Protein AF-0000000084495884 (afdb_homodimer)

InterPro domains:
  IPR004360 Glyoxalase/fosfomycin resistance/dioxygenase domain [PF00903] (8-118)
  IPR029068 Glyoxalase/Bleomycin resistance protein/Dihydroxybiphenyl dioxygenase [G3DSA:3.10.180.10] (9-120)
  IPR029068 Glyoxalase/Bleomycin resistance protein/Dihydroxybiphenyl dioxygenase [SSF54593] (4-121)
  IPR037523 Vicinal oxygen chelate (VOC), core domain [PS51819] (7-121)

Radius of gyration: 17.52 Å; Cα contacts (8 Å, |Δi|>4): 559; chains: 2; bounding box: 44×50×39 Å

pLDDT: mean 96.95, std 4.05, range [70.75, 98.94]

Organism: NCBI:txid1637975

Solvent-accessible surface area (backbone atoms only — not comparable to full-atom values): 13296 Å² total; per-residue (Å²): 125,78,55,48,60,63,18,67,43,33,39,36,42,66,32,46,82,84,41,43,67,62,46,44,46,47,49,29,61,72,68,56,28,50,73,45,83,62,57,78,92,49,53,86,64,55,49,50,35,27,44,30,50,91,22,34,44,33,37,32,54,30,88,87,59,72,58,38,76,74,38,27,46,31,32,31,30,47,50,51,67,40,45,50,52,53,38,47,76,69,70,45,68,78,43,83,58,81,77,48,93,63,34,49,59,40,29,34,58,48,98,72,47,31,33,38,34,43,31,27,75,61,131,125,77,55,49,59,64,19,67,45,32,39,35,42,67,32,45,82,86,42,44,68,62,47,44,45,47,48,29,60,73,68,57,29,51,73,45,84,63,58,78,92,51,52,86,63,52,51,50,34,28,44,31,50,90,21,34,46,32,38,34,55,29,88,87,60,71,55,39,75,73,38,29,46,30,32,32,31,48,49,51,66,40,45,49,53,55,39,47,76,69,70,45,68,78,42,82,59,82,77,49,92,64,34,50,60,40,29,36,59,48,100,71,48,31,33,39,34,42,30,26,75,60,132

Structure (mmCIF, N/CA/C/O backbone):
data_AF-0000000084495884-model_v1
#
loop_
_entity.id
_entity.type
_entity.pdbx_description
1 polymer Glyoxalase
#
loop_
_atom_site.group_PDB
_atom_site.id
_atom_site.type_symbol
_atom_site.label_atom_id
_atom_site.label_alt_id
_atom_site.label_comp_id
_atom_site.label_asym_id
_atom_site.label_entity_id
_atom_site.label_seq_id
_atom_site.pdbx_PDB_ins_code
_atom_site.Cartn_x
_atom_site.Cartn_y
_atom_site.Cartn_z
_atom_site.occupancy
_atom_site.B_iso_or_equiv
_atom_site.auth_seq_id
_atom_site.auth_comp_id
_atom_site.auth_asym_id
_atom_site.auth_atom_id
_atom_site.pdbx_PDB_model_num
ATOM 1 N N . MET A 1 1 ? -10.711 17.344 19.703 1 71.38 1 MET A N 1
ATOM 2 C CA . MET A 1 1 ? -10.867 15.898 19.688 1 71.38 1 MET A CA 1
ATOM 3 C C . MET A 1 1 ? -9.719 15.242 18.922 1 71.38 1 MET A C 1
ATOM 5 O O . MET A 1 1 ? -9.109 15.867 18.047 1 71.38 1 MET A O 1
ATOM 9 N N . ARG A 1 2 ? -9.094 14.031 19.469 1 92.38 2 ARG A N 1
ATOM 10 C CA . ARG A 1 2 ? -7.859 13.453 18.969 1 92.38 2 ARG A CA 1
ATOM 11 C C . ARG A 1 2 ? -8.141 12.234 18.094 1 92.38 2 ARG A C 1
ATOM 13 O O . ARG A 1 2 ? -9.188 11.594 18.234 1 92.38 2 ARG A O 1
ATOM 20 N N . PHE A 1 3 ? -7.469 12.117 17.031 1 98.19 3 PHE A N 1
ATOM 21 C CA . PHE A 1 3 ? -7.52 10.922 16.203 1 98.19 3 PHE A CA 1
ATOM 22 C C . PHE A 1 3 ? -6.23 10.117 16.328 1 98.19 3 PHE A C 1
ATOM 24 O O . PHE A 1 3 ? -5.215 10.633 16.797 1 98.19 3 PHE A O 1
ATOM 31 N N . SER A 1 4 ? -6.285 8.805 15.984 1 98.06 4 SER A N 1
ATOM 32 C CA . SER A 1 4 ? -5.098 7.961 15.953 1 98.06 4 SER A CA 1
ATOM 33 C C . SER A 1 4 ? -5.156 6.973 14.789 1 98.06 4 SER A C 1
ATOM 35 O O . SER A 1 4 ? -6.23 6.707 14.25 1 98.06 4 SER A O 1
ATOM 37 N N . PHE A 1 5 ? -4.047 6.504 14.43 1 98.56 5 PHE A N 1
ATOM 38 C CA . PHE A 1 5 ? -3.949 5.531 13.344 1 98.56 5 PHE A CA 1
ATOM 39 C C . PHE A 1 5 ? -3.719 4.129 13.898 1 98.56 5 PHE A C 1
ATOM 41 O O . PHE A 1 5 ? -2.865 3.93 14.766 1 98.56 5 PHE A O 1
ATOM 48 N N . LYS A 1 6 ? -4.422 3.141 13.328 1 98.25 6 LYS A N 1
ATOM 49 C CA . LYS A 1 6 ? -4.32 1.764 13.805 1 98.25 6 LYS A CA 1
ATOM 50 C C . LYS A 1 6 ? -3.461 0.92 12.867 1 98.25 6 LYS A C 1
ATOM 52 O O . LYS A 1 6 ? -3.01 -0.165 13.242 1 98.25 6 LYS A O 1
ATOM 57 N N . GLY A 1 7 ? -3.303 1.411 11.641 1 98.62 7 GLY A N 1
ATOM 58 C CA . GLY A 1 7 ? -2.488 0.683 10.68 1 98.62 7 GLY A CA 1
ATOM 59 C C . GLY A 1 7 ? -3.074 0.685 9.281 1 98.62 7 GLY A C 1
ATOM 60 O O . GLY A 1 7 ? -3.924 1.518 8.961 1 98.62 7 GLY A O 1
ATOM 61 N N . ILE A 1 8 ? -2.549 -0.142 8.445 1 98.88 8 ILE A N 1
ATOM 62 C CA . ILE A 1 8 ? -2.988 -0.275 7.059 1 98.88 8 ILE A CA 1
ATOM 63 C C . ILE A 1 8 ? -4.129 -1.288 6.973 1 98.88 8 ILE A C 1
ATOM 65 O O . ILE A 1 8 ? -4.031 -2.389 7.523 1 98.88 8 ILE A O 1
ATOM 69 N N . ASP A 1 9 ? -5.184 -0.885 6.387 1 98.56 9 ASP A N 1
ATOM 70 C CA . ASP A 1 9 ? -6.305 -1.781 6.121 1 98.56 9 ASP A CA 1
ATOM 71 C C . ASP A 1 9 ? -6.098 -2.549 4.816 1 98.56 9 ASP A C 1
ATOM 73 O O . ASP A 1 9 ? -6.312 -3.76 4.762 1 98.56 9 ASP A O 1
ATOM 77 N N . HIS A 1 10 ? -5.773 -1.762 3.805 1 98.81 10 HIS A N 1
ATOM 78 C CA . HIS A 1 10 ? -5.59 -2.369 2.492 1 98.81 10 HIS A CA 1
ATOM 79 C C . HIS A 1 10 ? -4.656 -1.538 1.624 1 98.81 10 HIS A C 1
ATOM 81 O O . HIS A 1 10 ? -4.336 -0.397 1.965 1 98.81 10 HIS A O 1
ATOM 87 N N . ILE A 1 11 ? -4.223 -2.193 0.578 1 98.88 11 ILE A N 1
ATOM 88 C CA . ILE A 1 11 ? -3.561 -1.516 -0.53 1 98.88 11 ILE A CA 1
ATOM 89 C C . ILE A 1 11 ? -4.34 -1.752 -1.821 1 98.88 11 ILE A C 1
ATOM 91 O O . ILE A 1 11 ? -4.715 -2.885 -2.129 1 98.88 11 ILE A O 1
ATOM 95 N N . GLN A 1 12 ? -4.629 -0.681 -2.463 1 98.75 12 GLN A N 1
ATOM 96 C CA . GLN A 1 12 ? -5.191 -0.749 -3.807 1 98.75 12 GLN A CA 1
ATOM 97 C C . GLN A 1 12 ? -4.098 -0.691 -4.867 1 98.75 12 GLN A C 1
ATOM 99 O O . GLN A 1 12 ? -3.414 0.326 -5.008 1 98.75 12 GLN A O 1
ATOM 104 N N . LEU A 1 13 ? -3.914 -1.784 -5.559 1 98.81 13 LEU A N 1
ATOM 105 C CA . LEU A 1 13 ? -3.119 -1.831 -6.781 1 98.81 13 LEU A CA 1
ATOM 106 C C . LEU A 1 13 ? -3.996 -1.601 -8.008 1 98.81 13 LEU A C 1
ATOM 108 O O . LEU A 1 13 ? -5.223 -1.533 -7.898 1 98.81 13 LEU A O 1
ATOM 112 N N . VAL A 1 14 ? -3.318 -1.438 -9.156 1 98.75 14 VAL A N 1
ATOM 113 C CA . VAL A 1 14 ? -4.102 -1.21 -10.367 1 98.75 14 VAL A CA 1
ATOM 114 C C . VAL A 1 14 ? -3.65 -2.176 -11.461 1 98.75 14 VAL A C 1
ATOM 116 O O . VAL A 1 14 ? -2.525 -2.678 -11.43 1 98.75 14 VAL A O 1
ATOM 119 N N . ALA A 1 15 ? -4.508 -2.445 -12.359 1 98.81 15 ALA A N 1
ATOM 120 C CA . ALA A 1 15 ? -4.301 -3.352 -13.492 1 98.81 15 ALA A CA 1
ATOM 121 C C . ALA A 1 15 ? -5.207 -2.988 -14.664 1 98.81 15 ALA A C 1
ATOM 123 O O . ALA A 1 15 ? -6.125 -2.178 -14.516 1 98.81 15 ALA A O 1
ATOM 124 N N . PRO A 1 16 ? -4.879 -3.459 -15.867 1 98.5 16 PRO A N 1
ATOM 125 C CA . PRO A 1 16 ? -5.742 -3.143 -17.016 1 98.5 16 PRO A CA 1
ATOM 126 C C . PRO A 1 16 ? -7.105 -3.824 -16.922 1 98.5 16 PRO A C 1
ATOM 128 O O . PRO A 1 16 ? -7.285 -4.762 -16.141 1 98.5 16 PRO A O 1
ATOM 131 N N . GLU A 1 17 ? -8.023 -3.309 -17.75 1 97.94 17 GLU A N 1
ATOM 132 C CA . GLU A 1 17 ? -9.32 -3.959 -17.875 1 97.94 17 GLU A CA 1
ATOM 133 C C . GLU A 1 17 ? -9.172 -5.422 -18.281 1 97.94 17 GLU A C 1
ATOM 135 O O . GLU A 1 17 ? -8.336 -5.758 -19.125 1 97.94 17 GLU A O 1
ATOM 140 N N . GLY A 1 18 ? -9.953 -6.309 -17.641 1 97.81 18 GLY A N 1
ATOM 141 C CA . GLY A 1 18 ? -9.914 -7.73 -17.953 1 97.81 18 GLY A CA 1
ATOM 142 C C . GLY A 1 18 ? -8.828 -8.477 -17.203 1 97.81 18 GLY A C 1
ATOM 143 O O . GLY A 1 18 ? -8.477 -9.602 -17.562 1 97.81 18 GLY A O 1
ATOM 144 N N . CYS A 1 19 ? -8.336 -7.906 -16.125 1 98.38 19 CYS A N 1
ATOM 145 C CA . CYS A 1 19 ? -7.184 -8.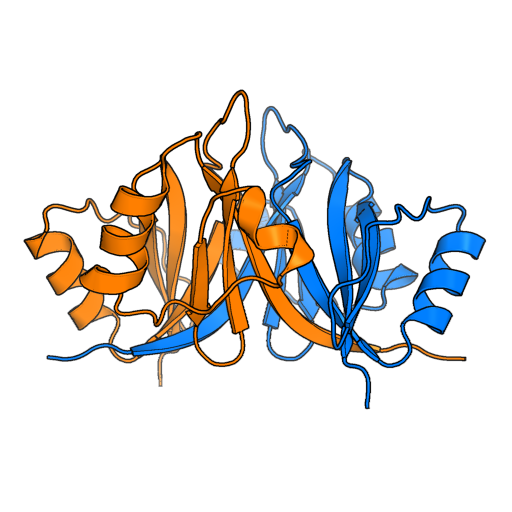445 -15.398 1 98.38 19 CYS A CA 1
ATOM 146 C C . CYS A 1 19 ? -7.605 -9.586 -14.477 1 98.38 19 CYS A C 1
ATOM 148 O O . CYS A 1 19 ? -6.758 -10.297 -13.945 1 98.38 19 CYS A O 1
ATOM 150 N N . GLU A 1 20 ? -8.836 -9.859 -14.305 1 98.56 20 GLU A N 1
ATOM 151 C CA . GLU A 1 20 ? -9.344 -10.633 -13.172 1 98.56 20 GLU A CA 1
ATOM 152 C C . GLU A 1 20 ? -8.789 -12.055 -13.188 1 98.56 20 GLU A C 1
ATOM 154 O O . GLU A 1 20 ? -8.336 -12.562 -12.164 1 98.56 20 GLU A O 1
ATOM 159 N N . SER A 1 21 ? -8.82 -12.703 -14.32 1 98.75 21 SER A N 1
ATOM 160 C CA . SER A 1 21 ? -8.352 -14.078 -14.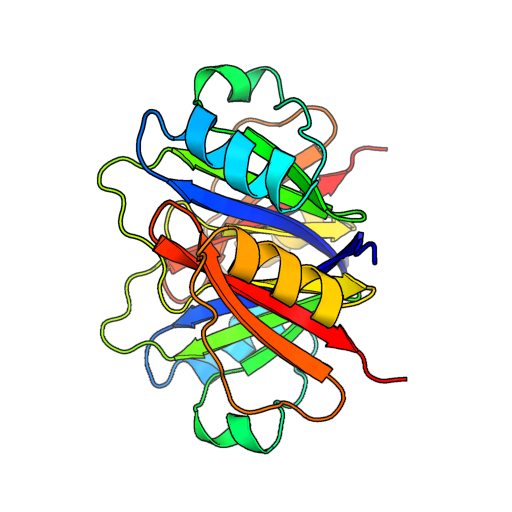406 1 98.75 21 SER A CA 1
ATOM 161 C C . SER A 1 21 ? -6.875 -14.188 -14.023 1 98.75 21 SER A C 1
ATOM 163 O O . SER A 1 21 ? -6.488 -15.062 -13.25 1 98.75 21 SER A O 1
ATOM 165 N N . GLN A 1 22 ? -6.059 -13.297 -14.57 1 98.69 22 GLN A N 1
ATOM 166 C CA . GLN A 1 22 ? -4.637 -13.289 -14.25 1 98.69 22 GLN A CA 1
ATOM 167 C C . GLN A 1 22 ? -4.41 -12.953 -12.781 1 98.69 22 GLN A C 1
ATOM 169 O O . GLN A 1 22 ? -3.514 -13.508 -12.141 1 98.69 22 GLN A O 1
ATOM 174 N N . ALA A 1 23 ? -5.211 -12.047 -12.234 1 98.75 23 ALA A N 1
ATOM 175 C CA . ALA A 1 23 ? -5.105 -11.68 -10.828 1 98.75 23 ALA A CA 1
ATOM 176 C C . ALA A 1 23 ? -5.418 -12.867 -9.922 1 98.75 23 ALA A C 1
ATOM 178 O O . ALA A 1 23 ? -4.703 -13.125 -8.953 1 98.75 23 ALA A O 1
ATOM 179 N N . ARG A 1 24 ? -6.461 -13.602 -10.227 1 98.81 24 ARG A N 1
ATOM 180 C CA . ARG A 1 24 ? -6.844 -14.766 -9.43 1 98.81 24 ARG A CA 1
ATOM 181 C C . ARG A 1 24 ? -5.785 -15.859 -9.508 1 98.81 24 ARG A C 1
ATOM 183 O O . ARG A 1 24 ? -5.512 -16.531 -8.523 1 98.81 24 ARG A O 1
ATOM 190 N N . THR A 1 25 ? -5.191 -15.992 -10.656 1 98.75 25 THR A N 1
ATOM 191 C CA . THR A 1 25 ? -4.129 -16.984 -10.797 1 98.75 25 THR A CA 1
ATOM 192 C C . THR A 1 25 ? -2.922 -16.609 -9.938 1 98.75 25 THR A C 1
ATOM 194 O O . THR A 1 25 ? -2.414 -17.438 -9.18 1 98.75 25 THR A O 1
ATOM 197 N N . PHE A 1 26 ? -2.48 -15.375 -9.992 1 98.88 26 PHE A N 1
ATOM 198 C CA . PHE A 1 26 ? -1.271 -14.969 -9.289 1 98.88 26 PHE A CA 1
ATOM 199 C C . PHE A 1 26 ? -1.538 -14.828 -7.793 1 98.88 26 PHE A C 1
ATOM 201 O O . PHE A 1 26 ? -0.906 -15.5 -6.977 1 98.88 26 PHE A O 1
ATOM 208 N N . PHE A 1 27 ? -2.463 -13.984 -7.402 1 98.88 27 PHE A N 1
ATOM 209 C CA . PHE A 1 27 ? -2.697 -13.688 -5.996 1 98.88 27 PHE A CA 1
ATOM 210 C C . PHE A 1 27 ? -3.441 -14.828 -5.316 1 98.88 27 PHE A C 1
ATOM 212 O O . PHE A 1 27 ? -3.141 -15.18 -4.172 1 98.88 27 PHE A O 1
ATOM 219 N N . GLY A 1 28 ? -4.402 -15.391 -5.984 1 98.56 28 GLY A N 1
ATOM 220 C CA . GLY A 1 28 ? -5.223 -16.453 -5.414 1 98.56 28 GLY A CA 1
ATOM 221 C C . GLY A 1 28 ? -4.531 -17.797 -5.41 1 98.56 28 GLY A C 1
ATOM 222 O O . GLY A 1 28 ? -4.273 -18.375 -4.348 1 98.56 28 GLY A O 1
ATOM 223 N N . GLU A 1 29 ? -4.145 -18.281 -6.566 1 98.12 29 GLU A N 1
ATOM 224 C CA . GLU A 1 29 ? -3.621 -19.641 -6.703 1 98.12 29 GLU A CA 1
ATOM 225 C C . GLU A 1 29 ? -2.139 -19.703 -6.344 1 98.12 29 GLU A C 1
ATOM 227 O O . GLU A 1 29 ? -1.734 -20.484 -5.484 1 98.12 29 GLU A O 1
ATOM 232 N N . ILE A 1 30 ? -1.322 -18.922 -6.949 1 98.25 30 ILE A N 1
ATOM 233 C CA . ILE A 1 30 ? 0.124 -19 -6.773 1 98.25 30 ILE A CA 1
ATOM 234 C C . ILE A 1 30 ? 0.5 -18.531 -5.367 1 98.25 30 ILE A C 1
ATOM 236 O O . ILE A 1 30 ? 1.234 -19.219 -4.652 1 98.25 30 ILE A O 1
ATOM 240 N N . LEU A 1 31 ? -0.026 -17.359 -4.957 1 98.56 31 LEU A N 1
ATOM 241 C CA . LEU A 1 31 ? 0.313 -16.844 -3.631 1 98.56 31 LEU A CA 1
ATOM 242 C C . LEU A 1 31 ? -0.562 -17.484 -2.561 1 98.56 31 LEU A C 1
ATOM 244 O O . LEU A 1 31 ? -0.238 -17.438 -1.372 1 98.56 31 LEU A O 1
ATOM 248 N N . GLY A 1 32 ? -1.723 -17.938 -2.988 1 98.31 32 GLY A N 1
ATOM 249 C CA . GLY A 1 32 ? -2.586 -18.656 -2.061 1 98.31 32 GLY A CA 1
ATOM 250 C C . GLY A 1 32 ? -3.463 -17.734 -1.233 1 98.31 32 GLY A C 1
ATOM 251 O O . GLY A 1 32 ? -3.939 -18.109 -0.164 1 98.31 32 GLY A O 1
ATOM 252 N N . LEU A 1 33 ? -3.668 -16.516 -1.619 1 98.75 33 LEU A N 1
ATOM 253 C CA . LEU A 1 33 ? -4.508 -15.594 -0.872 1 98.75 33 LEU A CA 1
ATOM 254 C C . LEU A 1 33 ? -5.984 -15.852 -1.15 1 98.75 33 LEU A C 1
ATOM 256 O O . LEU A 1 33 ? -6.371 -16.109 -2.293 1 98.75 33 LEU A O 1
ATOM 260 N N . LYS A 1 34 ? -6.754 -15.789 -0.151 1 98.75 34 LYS A N 1
ATOM 261 C CA . LYS A 1 34 ? -8.195 -15.977 -0.293 1 98.75 34 LYS A CA 1
ATOM 262 C C . LYS A 1 34 ? -8.844 -14.758 -0.946 1 98.75 34 LYS A C 1
ATOM 264 O O . LYS A 1 34 ? -8.656 -13.633 -0.49 1 98.75 34 LYS A O 1
ATOM 269 N N . GLU A 1 35 ? -9.602 -15.008 -2.014 1 98.81 35 GLU A N 1
ATOM 270 C CA . GLU A 1 35 ? -1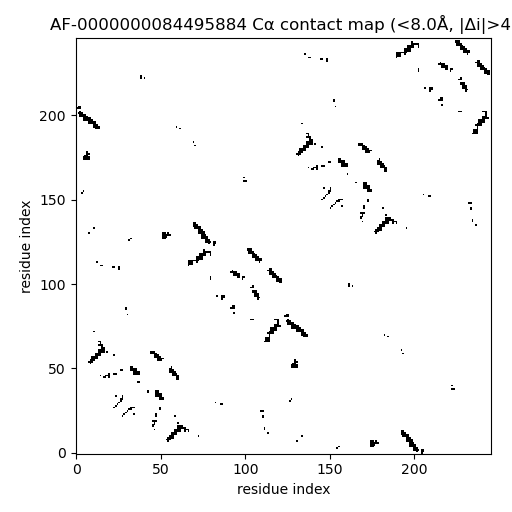0.398 -13.922 -2.584 1 98.81 35 GLU A CA 1
ATOM 271 C C . GLU A 1 35 ? -11.578 -13.57 -1.687 1 98.81 35 GLU A C 1
ATOM 273 O O . GLU A 1 35 ? -12.25 -14.461 -1.158 1 98.81 35 GLU A O 1
ATOM 278 N N . ILE A 1 36 ? -11.875 -12.289 -1.563 1 98.62 36 ILE A N 1
ATOM 279 C CA . ILE A 1 36 ? -13 -11.828 -0.757 1 98.62 36 ILE A CA 1
ATOM 280 C C . ILE A 1 36 ? -13.945 -11 -1.621 1 98.62 36 ILE A C 1
ATOM 282 O O . ILE A 1 36 ? -13.531 -10.398 -2.613 1 98.62 36 ILE A O 1
ATOM 286 N N . PRO A 1 37 ? -15.18 -10.992 -1.272 1 97.25 37 PRO A N 1
ATOM 287 C CA . PRO A 1 37 ? -16.125 -10.219 -2.082 1 97.25 37 PRO A CA 1
ATOM 288 C C . PRO A 1 37 ? -15.938 -8.711 -1.931 1 97.25 37 PRO A C 1
ATOM 290 O O . PRO A 1 37 ? -15.648 -8.227 -0.833 1 97.25 37 PRO A O 1
ATOM 293 N N . LYS A 1 38 ? -16.109 -8.125 -3.051 1 96.88 38 LYS A N 1
ATOM 294 C CA . LYS A 1 38 ? -16.156 -6.664 -2.998 1 96.88 38 LYS A CA 1
ATOM 295 C C . LYS A 1 38 ? -17.484 -6.191 -2.404 1 96.88 38 LYS A C 1
ATOM 297 O O . LYS A 1 38 ? -18.5 -6.883 -2.506 1 96.88 38 LYS A O 1
ATOM 302 N N . PRO A 1 39 ? -17.391 -5 -1.831 1 94.94 39 PRO A N 1
ATOM 303 C CA . PRO A 1 39 ? -18.672 -4.41 -1.468 1 94.94 39 PRO A CA 1
ATOM 304 C C . PRO A 1 39 ? -19.625 -4.305 -2.654 1 94.94 39 PRO A C 1
ATOM 306 O O . PRO A 1 39 ? -19.188 -4.102 -3.789 1 94.94 39 PRO A O 1
ATOM 309 N N . GLU A 1 40 ? -20.891 -4.383 -2.371 1 92.94 40 GLU A N 1
ATOM 310 C CA . GLU A 1 40 ? -21.922 -4.445 -3.404 1 92.94 40 GLU A CA 1
ATOM 311 C C . GLU A 1 40 ? -21.781 -3.287 -4.387 1 92.94 40 GLU A C 1
ATOM 313 O O . GLU A 1 40 ? -21.828 -3.49 -5.602 1 92.94 40 GLU A O 1
ATOM 318 N N . ASN A 1 41 ? -21.562 -2.135 -3.883 1 92.75 41 ASN A N 1
ATOM 319 C CA . ASN A 1 41 ? -21.547 -0.939 -4.719 1 92.75 41 ASN A CA 1
ATOM 320 C C . ASN A 1 41 ? -20.281 -0.861 -5.562 1 92.75 41 ASN A C 1
ATOM 322 O O . ASN A 1 41 ? -20.172 -0.025 -6.461 1 92.75 41 ASN A O 1
ATOM 326 N N . LEU A 1 42 ? -19.344 -1.728 -5.297 1 94.62 42 LEU A N 1
ATOM 327 C CA . LEU A 1 42 ? -18.078 -1.68 -6.035 1 94.62 42 LEU A CA 1
ATOM 328 C C . LEU A 1 42 ? -17.938 -2.896 -6.945 1 94.62 42 LEU A C 1
ATOM 330 O O . LEU A 1 42 ? -16.984 -2.984 -7.727 1 94.62 42 LEU A O 1
ATOM 334 N N . ARG A 1 43 ? -18.828 -3.822 -6.93 1 94.31 43 ARG A N 1
ATOM 335 C CA . ARG A 1 43 ? -18.734 -5.094 -7.637 1 94.31 43 ARG A CA 1
ATOM 336 C C . ARG A 1 43 ? -18.672 -4.879 -9.148 1 94.31 43 ARG A C 1
ATOM 338 O O . ARG A 1 43 ? -17.953 -5.594 -9.852 1 94.31 43 ARG A O 1
ATOM 345 N N . LYS A 1 44 ? -19.281 -3.885 -9.633 1 94.38 44 LYS A N 1
ATOM 346 C CA . LYS A 1 44 ? -19.422 -3.689 -11.07 1 94.38 44 LYS A CA 1
ATOM 347 C C . LYS A 1 44 ? -18.172 -3.049 -11.664 1 94.38 44 LYS A C 1
ATOM 349 O O . LYS A 1 44 ? -18 -3.004 -12.883 1 94.38 44 LYS A O 1
ATOM 354 N N . ARG A 1 45 ? -17.281 -2.629 -10.844 1 94.5 45 ARG A N 1
ATOM 355 C CA . ARG A 1 45 ? -16.125 -1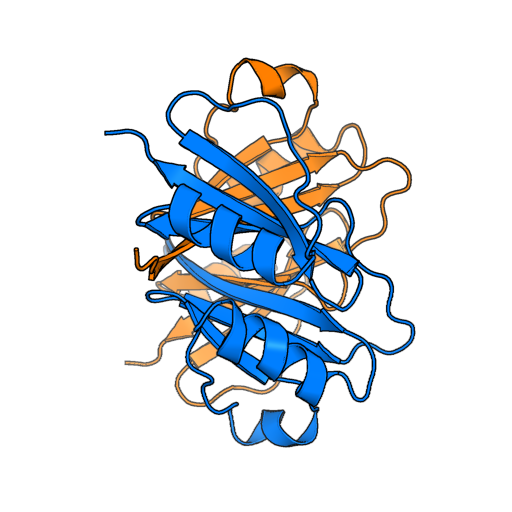.874 -11.305 1 94.5 45 ARG A CA 1
ATOM 356 C C . ARG A 1 45 ? -15 -2.807 -11.742 1 94.5 45 ARG A C 1
ATOM 358 O O . ARG A 1 45 ? -13.93 -2.352 -12.172 1 94.5 45 ARG A O 1
ATOM 365 N N . GLY A 1 46 ? -15.211 -4.129 -11.633 1 96.5 46 GLY A N 1
ATOM 366 C CA . GLY A 1 46 ? -14.172 -5.086 -12 1 96.5 46 GLY A CA 1
ATOM 367 C C . GLY A 1 46 ? -13.07 -5.191 -10.961 1 96.5 46 GLY A C 1
ATOM 368 O O . GLY A 1 46 ? -13.164 -4.59 -9.891 1 96.5 46 GLY A O 1
ATOM 369 N N . GLY A 1 47 ? -12.086 -6.012 -11.258 1 98 47 GLY A N 1
ATOM 370 C CA . GLY A 1 47 ? -11 -6.238 -10.312 1 98 47 GLY A CA 1
ATOM 371 C C . GLY A 1 47 ? -11.297 -7.336 -9.312 1 98 47 GLY A C 1
ATOM 372 O O . GLY A 1 47 ? -12.258 -8.086 -9.477 1 98 47 GLY A O 1
ATOM 373 N N . CYS A 1 48 ? -10.422 -7.445 -8.305 1 98.44 48 CYS A N 1
ATOM 374 C CA . CYS A 1 48 ? -10.492 -8.484 -7.285 1 98.44 48 CYS A CA 1
ATOM 375 C C . CYS A 1 48 ? -9.93 -7.996 -5.961 1 98.44 48 CYS A C 1
ATOM 377 O O . CYS A 1 48 ? -9.023 -7.156 -5.941 1 98.44 48 CYS A O 1
ATOM 379 N N . TRP A 1 49 ? -10.5 -8.516 -4.965 1 98.81 49 TRP A N 1
ATOM 380 C CA . TRP A 1 49 ? -9.977 -8.266 -3.629 1 98.81 49 TRP A CA 1
ATOM 381 C C . TRP A 1 49 ? -9.477 -9.562 -2.99 1 98.81 49 TRP A C 1
ATOM 383 O O . TRP A 1 49 ? -10.102 -10.617 -3.143 1 98.81 49 TRP A O 1
ATOM 393 N N . PHE A 1 50 ? -8.391 -9.516 -2.264 1 98.94 50 PHE A N 1
ATOM 394 C CA . PHE A 1 50 ? -7.828 -10.688 -1.602 1 98.94 50 PHE A CA 1
ATOM 395 C C . PHE A 1 50 ? -7.5 -10.383 -0.144 1 98.94 50 PHE A C 1
ATOM 397 O O . PHE A 1 50 ? -7.117 -9.258 0.189 1 98.94 50 PHE A O 1
ATOM 404 N N . GLN A 1 51 ? -7.617 -11.391 0.702 1 98.81 51 GLN A N 1
ATOM 405 C CA . GLN A 1 51 ? -7.211 -11.305 2.1 1 98.81 51 GLN A CA 1
ATOM 406 C C . GLN A 1 51 ? -5.719 -11.586 2.256 1 98.81 51 GLN A C 1
ATOM 408 O O . GLN A 1 51 ? -5.195 -12.531 1.665 1 98.81 51 GLN A O 1
ATOM 413 N N . CYS A 1 52 ? -5.023 -10.844 2.98 1 98.69 52 CYS A N 1
ATOM 414 C CA . CYS A 1 52 ? -3.625 -11.023 3.354 1 98.69 52 CYS A CA 1
ATOM 415 C C . CYS A 1 52 ? -3.418 -10.758 4.84 1 98.69 52 CYS A C 1
ATOM 417 O O . CYS A 1 52 ? -3.25 -9.602 5.25 1 98.69 52 CYS A O 1
ATOM 419 N N . GLY A 1 53 ? -3.303 -11.82 5.676 1 97.81 53 GLY A N 1
ATOM 420 C CA . GLY A 1 53 ? -3.395 -11.602 7.109 1 97.81 53 GLY A CA 1
ATOM 421 C C . GLY A 1 53 ? -4.672 -10.891 7.523 1 97.81 53 GLY A C 1
ATOM 422 O O . GLY A 1 53 ? -5.77 -11.305 7.141 1 97.81 53 GLY A O 1
ATOM 423 N N . ASN A 1 54 ? -4.555 -9.883 8.305 1 97.25 54 ASN A N 1
ATOM 424 C CA . ASN A 1 54 ? -5.711 -9.102 8.727 1 97.25 54 ASN A CA 1
ATOM 425 C C . ASN A 1 54 ? -5.965 -7.922 7.793 1 97.25 54 ASN A C 1
ATOM 427 O O . ASN A 1 54 ? -6.801 -7.062 8.078 1 97.25 54 ASN A O 1
ATOM 431 N N . GLN A 1 55 ? -5.234 -7.922 6.73 1 98.62 55 GLN A N 1
ATOM 432 C CA . GLN A 1 55 ? -5.355 -6.828 5.77 1 98.62 55 GLN A CA 1
ATOM 433 C C . GLN A 1 55 ? -5.824 -7.344 4.41 1 98.62 55 GLN A C 1
ATOM 435 O O . GLN A 1 55 ? -6.141 -8.523 4.262 1 98.62 55 GLN A O 1
ATOM 440 N N . GLU A 1 56 ? -5.91 -6.398 3.463 1 98.81 56 GLU A N 1
ATOM 441 C CA . GLU A 1 56 ? -6.441 -6.77 2.154 1 98.81 56 GLU A CA 1
ATOM 442 C C . GLU A 1 56 ? -5.586 -6.199 1.028 1 98.81 56 GLU A C 1
ATOM 444 O O . GLU A 1 56 ? -5.012 -5.117 1.167 1 98.81 56 GLU A O 1
ATOM 449 N N . ILE A 1 57 ? -5.512 -6.922 -0.06 1 98.94 57 ILE A N 1
ATOM 450 C CA . ILE A 1 57 ? -4.938 -6.469 -1.321 1 98.94 57 ILE A CA 1
ATOM 451 C C . ILE A 1 57 ? -6.039 -6.32 -2.367 1 98.94 57 ILE A C 1
ATOM 453 O O . ILE A 1 57 ? -6.715 -7.293 -2.707 1 98.94 57 ILE A O 1
ATOM 457 N N . HIS A 1 58 ? -6.234 -5.129 -2.811 1 98.88 58 HIS A N 1
ATOM 458 C CA . HIS A 1 58 ? -7.23 -4.844 -3.838 1 98.88 58 HIS A CA 1
ATOM 459 C C . HIS A 1 58 ? -6.574 -4.637 -5.199 1 98.88 58 HIS A C 1
ATOM 461 O O . HIS A 1 58 ? -5.555 -3.951 -5.305 1 98.88 58 HIS A O 1
ATOM 467 N N . ILE A 1 59 ? -7.133 -5.262 -6.184 1 98.81 59 ILE A N 1
ATOM 468 C CA . ILE A 1 59 ? -6.758 -5.012 -7.57 1 98.81 59 ILE A CA 1
ATOM 469 C C . ILE A 1 59 ? -7.891 -4.285 -8.289 1 98.81 59 ILE A C 1
ATOM 471 O O . ILE A 1 59 ? -8.984 -4.828 -8.453 1 98.81 59 ILE A O 1
ATOM 475 N N . GLY A 1 60 ? -7.609 -3.045 -8.656 1 98.38 60 GLY A N 1
ATOM 476 C CA . GLY A 1 60 ? -8.594 -2.256 -9.383 1 98.38 60 GLY A CA 1
ATOM 477 C C . GLY A 1 60 ? -8.195 -1.988 -10.828 1 98.38 60 GLY A C 1
ATOM 478 O O . GLY A 1 60 ? -7.004 -1.989 -11.156 1 98.38 60 GLY A O 1
ATOM 479 N N . ILE A 1 61 ? -9.227 -1.709 -11.602 1 98.38 61 ILE A N 1
ATOM 480 C CA . ILE A 1 61 ? -9.016 -1.463 -13.031 1 98.38 61 ILE A CA 1
ATOM 481 C C . ILE A 1 61 ? -8.648 0.001 -13.25 1 98.38 61 ILE A C 1
ATOM 483 O O . ILE A 1 61 ? -9.297 0.901 -12.719 1 98.38 61 ILE A O 1
ATOM 487 N N . GLN A 1 62 ? -7.621 0.182 -13.992 1 97.88 62 GLN A N 1
ATOM 488 C CA . GLN A 1 62 ? -7.238 1.534 -14.383 1 97.88 62 GLN A CA 1
ATOM 489 C C . GLN A 1 62 ? -7.113 1.651 -15.906 1 97.88 62 GLN A C 1
ATOM 491 O O . GLN A 1 62 ? -6.312 0.946 -16.516 1 97.88 62 GLN A O 1
ATOM 496 N N . GLU A 1 63 ? -7.91 2.553 -16.453 1 96.75 63 GLU A N 1
ATOM 497 C CA . GLU A 1 63 ? -7.715 2.896 -17.859 1 96.75 63 GLU A CA 1
ATOM 498 C C . GLU A 1 63 ? -6.359 3.568 -18.078 1 96.75 63 GLU A C 1
ATOM 500 O O . GLU A 1 63 ? -5.957 4.434 -17.297 1 96.75 63 GLU A O 1
ATOM 505 N N . GLY A 1 64 ? -5.668 3.227 -19.188 1 96.56 64 GLY A N 1
ATOM 506 C CA . GLY A 1 64 ? -4.332 3.768 -19.391 1 96.56 64 GLY A CA 1
ATOM 507 C C . GLY A 1 64 ? -3.33 3.275 -18.359 1 96.56 64 GLY A C 1
ATOM 508 O O . GLY A 1 64 ? -2.426 4.016 -17.969 1 96.56 64 GLY A O 1
ATOM 509 N N . PHE A 1 65 ? -3.49 2.117 -18 1 97.62 65 PHE A N 1
ATOM 510 C CA . PHE A 1 65 ? -2.707 1.474 -16.953 1 97.62 65 PHE A CA 1
ATOM 511 C C . PHE A 1 65 ? -1.22 1.53 -17.281 1 97.62 65 PHE A C 1
ATOM 513 O O . PHE A 1 65 ? -0.81 1.228 -18.406 1 97.62 65 PHE A O 1
ATOM 520 N N . VAL A 1 66 ? -0.426 1.951 -16.266 1 96.81 66 VAL A N 1
ATOM 521 C CA . VAL A 1 66 ? 1.029 1.844 -16.219 1 96.81 66 VAL A CA 1
ATOM 522 C C . VAL A 1 66 ? 1.454 1.185 -14.906 1 96.81 66 VAL A C 1
ATOM 524 O O . VAL A 1 66 ? 1.033 1.607 -13.828 1 96.81 66 VAL A O 1
ATOM 527 N N . PRO A 1 67 ? 2.225 0.155 -15 1 97.88 67 PRO A N 1
ATOM 528 C CA . PRO A 1 67 ? 2.598 -0.536 -13.766 1 97.88 67 PRO A CA 1
ATOM 529 C C . PRO A 1 67 ? 3.469 0.322 -12.844 1 97.88 67 PRO A C 1
ATOM 531 O O . PRO A 1 67 ? 4.297 1.101 -13.328 1 97.88 67 PRO A O 1
ATOM 534 N N . ALA A 1 68 ? 3.305 0.195 -11.586 1 97.38 68 ALA A N 1
ATOM 535 C CA . ALA A 1 68 ? 4.18 0.827 -10.602 1 97.38 68 ALA A CA 1
ATOM 536 C C . ALA A 1 68 ? 5.488 0.055 -10.453 1 97.38 68 ALA A C 1
ATOM 538 O O . ALA A 1 68 ? 5.496 -1.079 -9.969 1 97.38 68 ALA A O 1
ATOM 539 N N . LYS A 1 69 ? 6.551 0.717 -10.758 1 96.69 69 LYS A N 1
ATOM 540 C CA . LYS A 1 69 ? 7.832 0.018 -10.766 1 96.69 69 LYS A CA 1
ATOM 541 C C . LYS A 1 69 ? 8.625 0.323 -9.5 1 96.69 69 LYS A C 1
ATOM 543 O O . LYS A 1 69 ? 9.594 -0.376 -9.18 1 96.69 69 LYS A O 1
ATOM 548 N N . LYS A 1 70 ? 8.258 1.339 -8.836 1 97.06 70 LYS A N 1
ATOM 549 C CA . LYS A 1 70 ? 8.938 1.698 -7.598 1 97.06 70 LYS A CA 1
ATOM 550 C C . LYS A 1 70 ? 7.988 1.619 -6.406 1 97.06 70 LYS A C 1
ATOM 552 O O . LYS A 1 70 ? 8.281 0.955 -5.414 1 97.06 70 LYS A O 1
ATOM 557 N N . ALA A 1 71 ? 6.836 2.283 -6.48 1 98.44 71 ALA A N 1
ATOM 558 C CA . ALA A 1 71 ? 5.816 2.115 -5.445 1 98.44 71 ALA A CA 1
ATOM 559 C C . ALA A 1 71 ? 5.398 0.652 -5.324 1 98.44 71 ALA A C 1
ATOM 561 O O . ALA A 1 71 ? 5.25 -0.045 -6.332 1 98.44 71 ALA A O 1
ATOM 562 N N . HIS A 1 72 ? 5.293 0.148 -4.09 1 98.81 72 HIS A N 1
ATOM 563 C CA . HIS A 1 72 ? 4.984 -1.269 -3.943 1 98.81 72 HIS A CA 1
ATOM 564 C C . HIS A 1 72 ? 4.516 -1.585 -2.525 1 98.81 72 HIS A C 1
ATOM 566 O O . HIS A 1 72 ? 4.828 -0.851 -1.586 1 98.81 72 HIS A O 1
ATOM 572 N N . PRO A 1 73 ? 3.799 -2.67 -2.328 1 98.88 73 PRO A N 1
ATOM 573 C CA . PRO A 1 73 ? 3.578 -3.223 -0.989 1 98.88 73 PRO A CA 1
ATOM 574 C C . PRO A 1 73 ? 4.703 -4.148 -0.54 1 98.88 73 PRO A C 1
ATOM 576 O O . PRO A 1 73 ? 5.344 -4.797 -1.371 1 98.88 73 PRO A O 1
ATOM 579 N N . GLY A 1 74 ? 4.949 -4.137 0.733 1 98.81 74 GLY A N 1
ATOM 580 C CA . GLY A 1 74 ? 5.719 -5.188 1.375 1 98.81 74 GLY A CA 1
ATOM 581 C C . GLY A 1 74 ? 4.863 -6.156 2.172 1 98.81 74 GLY A C 1
ATOM 582 O O . GLY A 1 74 ? 4.211 -5.762 3.139 1 98.81 74 GLY A O 1
ATOM 583 N N . LEU A 1 75 ? 4.895 -7.398 1.778 1 98.88 75 LEU A N 1
ATOM 584 C CA . LEU A 1 75 ? 4.059 -8.414 2.41 1 98.88 75 LEU A CA 1
ATOM 585 C C . LEU A 1 75 ? 4.898 -9.359 3.262 1 98.88 75 LEU A C 1
ATOM 587 O O . LEU A 1 75 ? 5.93 -9.859 2.807 1 98.88 75 LEU A O 1
ATOM 591 N N . VAL A 1 76 ? 4.434 -9.617 4.43 1 98.62 76 VAL A N 1
ATOM 592 C CA . VAL A 1 76 ? 5.16 -10.477 5.359 1 98.62 76 VAL A CA 1
ATOM 593 C C . VAL A 1 76 ? 4.82 -11.938 5.082 1 98.62 76 VAL A C 1
ATOM 595 O O . VAL A 1 76 ? 3.646 -12.32 5.055 1 98.62 76 VAL A O 1
ATOM 598 N N . VAL A 1 77 ? 5.867 -12.75 4.93 1 98.44 77 VAL A N 1
ATOM 599 C CA . VAL A 1 77 ? 5.703 -14.164 4.605 1 98.44 77 VAL A CA 1
ATOM 600 C C . VAL A 1 77 ? 6.383 -15.023 5.672 1 98.44 77 VAL A C 1
ATOM 602 O O . VAL A 1 77 ? 7.492 -14.711 6.113 1 98.44 77 VAL A O 1
ATOM 605 N N . GLU A 1 78 ? 5.734 -16.016 6.086 1 97.81 78 GLU A N 1
ATOM 606 C CA . GLU A 1 78 ? 6.371 -17.109 6.824 1 97.81 78 GLU A CA 1
ATOM 607 C C . GLU A 1 78 ? 6.926 -18.172 5.879 1 97.81 78 GLU A C 1
ATOM 609 O O . GLU A 1 78 ? 6.195 -18.703 5.039 1 97.81 78 GLU A O 1
ATOM 614 N N . ASN A 1 79 ? 8.188 -18.469 5.98 1 97.81 79 ASN A N 1
ATOM 615 C CA . ASN A 1 79 ? 8.914 -19.375 5.105 1 97.81 79 ASN A CA 1
ATOM 616 C C . ASN A 1 79 ? 9.086 -18.797 3.707 1 97.81 79 ASN A C 1
ATOM 618 O O . ASN A 1 79 ? 8.594 -19.359 2.729 1 97.81 79 ASN A O 1
ATOM 622 N N . LEU A 1 80 ? 9.852 -17.719 3.676 1 97.75 80 LEU A N 1
ATOM 623 C CA . LEU A 1 80 ? 10.094 -16.938 2.461 1 97.75 80 LEU A CA 1
ATOM 624 C C . LEU A 1 80 ? 10.758 -17.812 1.393 1 97.75 80 LEU A C 1
ATOM 626 O O . LEU A 1 80 ? 10.461 -17.672 0.204 1 97.75 80 LEU A O 1
ATOM 630 N N . GLU A 1 81 ? 11.633 -18.672 1.79 1 97.38 81 GLU A N 1
ATOM 631 C CA . GLU A 1 81 ? 12.352 -19.531 0.842 1 97.38 81 GLU A CA 1
ATOM 632 C C . GLU A 1 81 ? 11.398 -20.484 0.124 1 97.38 81 GLU A C 1
ATOM 634 O O . GLU A 1 81 ? 11.562 -20.75 -1.07 1 97.38 81 GLU A O 1
ATOM 639 N N . ALA A 1 82 ? 10.438 -21 0.825 1 98.56 82 ALA A N 1
ATOM 640 C CA . ALA A 1 82 ? 9.438 -21.859 0.185 1 98.56 82 ALA A CA 1
ATOM 641 C C . ALA A 1 82 ? 8.656 -21.094 -0.876 1 98.56 82 ALA A C 1
ATOM 643 O O . ALA A 1 82 ? 8.344 -21.625 -1.94 1 98.56 82 ALA A O 1
ATOM 644 N N . LEU A 1 83 ? 8.281 -19.844 -0.574 1 98.56 83 LEU A N 1
ATOM 645 C CA . LEU A 1 83 ? 7.629 -19 -1.572 1 98.56 83 LEU A CA 1
ATOM 646 C C . LEU A 1 83 ? 8.531 -18.797 -2.785 1 98.56 83 LEU A C 1
ATOM 648 O O . LEU A 1 83 ? 8.078 -18.922 -3.926 1 98.56 83 LEU A O 1
ATOM 652 N N . ARG A 1 84 ? 9.734 -18.484 -2.496 1 98.19 84 ARG A N 1
ATOM 653 C CA . ARG A 1 84 ? 10.695 -18.266 -3.572 1 98.19 84 ARG A CA 1
ATOM 654 C C . ARG A 1 84 ? 10.734 -19.469 -4.512 1 98.19 84 ARG A C 1
ATOM 656 O O . ARG A 1 84 ? 10.641 -19.312 -5.73 1 98.19 84 ARG A O 1
ATOM 663 N N . GLU A 1 85 ? 10.867 -20.594 -3.965 1 98.31 85 GLU A N 1
ATOM 664 C CA . GLU A 1 85 ? 10.945 -21.828 -4.754 1 98.31 85 GLU A CA 1
ATOM 665 C C . GLU A 1 85 ? 9.664 -22.047 -5.559 1 98.31 85 GLU A C 1
ATOM 667 O O . GLU A 1 85 ? 9.719 -22.469 -6.719 1 98.31 85 GLU A O 1
ATOM 672 N N . SER A 1 86 ? 8.602 -21.812 -4.918 1 98.25 86 SER A N 1
ATOM 673 C CA . SER A 1 86 ? 7.32 -21.953 -5.598 1 98.25 86 SER A CA 1
ATOM 674 C C . SER A 1 86 ? 7.227 -21.016 -6.801 1 98.25 86 SER A C 1
ATOM 676 O O . SER A 1 86 ? 6.805 -21.438 -7.883 1 98.25 86 SER A O 1
ATOM 678 N N . LEU A 1 87 ? 7.602 -19.75 -6.594 1 98.56 87 LEU A N 1
ATOM 679 C CA . LEU A 1 87 ? 7.547 -18.766 -7.668 1 98.56 87 LEU A CA 1
ATOM 680 C C . LEU A 1 87 ? 8.492 -19.141 -8.805 1 98.56 87 LEU A C 1
ATOM 682 O O . LEU A 1 87 ? 8.125 -19.062 -9.977 1 98.56 87 LEU A O 1
ATOM 686 N N . LEU A 1 88 ? 9.672 -19.578 -8.469 1 98.06 88 LEU A N 1
ATOM 687 C CA . LEU A 1 88 ? 10.648 -19.984 -9.469 1 98.06 88 LEU A CA 1
ATOM 688 C C . LEU A 1 88 ? 10.141 -21.172 -10.273 1 98.06 88 LEU A C 1
ATOM 690 O O . LEU A 1 88 ? 10.344 -21.234 -11.492 1 98.06 88 LEU A O 1
ATOM 694 N N . SER A 1 89 ? 9.492 -22.094 -9.641 1 97.5 89 SER A N 1
ATOM 695 C CA . SER A 1 89 ? 8.961 -23.266 -10.312 1 97.5 89 SER A CA 1
ATOM 696 C C . SER A 1 89 ? 7.879 -22.891 -11.32 1 97.5 89 SER A C 1
ATOM 698 O O . SER A 1 89 ? 7.582 -23.656 -12.242 1 97.5 89 SER A O 1
ATOM 700 N N . GLN A 1 90 ? 7.301 -21.719 -11.094 1 96.75 90 GLN A N 1
ATOM 701 C CA . GLN A 1 90 ? 6.281 -21.203 -12.008 1 96.75 90 GLN A CA 1
ATOM 702 C C . GLN A 1 90 ? 6.883 -20.219 -13.008 1 96.75 90 GLN A C 1
ATOM 704 O O . GLN A 1 90 ? 6.156 -19.5 -13.68 1 96.75 90 GLN A O 1
ATOM 709 N N . GLU A 1 91 ? 8.188 -20.109 -12.969 1 97.31 91 GLU A N 1
ATOM 710 C CA . GLU A 1 91 ? 8.969 -19.312 -13.914 1 97.31 91 GLU A CA 1
ATOM 711 C C . GLU A 1 91 ? 8.75 -17.812 -13.695 1 97.31 91 GLU A C 1
ATOM 713 O O . GLU A 1 91 ? 8.805 -17.031 -14.648 1 97.31 91 GLU A O 1
ATOM 718 N N . ILE A 1 92 ? 8.352 -17.531 -12.5 1 98.19 92 ILE A N 1
ATOM 719 C CA . ILE A 1 92 ? 8.305 -16.125 -12.125 1 98.19 92 ILE A CA 1
ATOM 720 C C . ILE A 1 92 ? 9.695 -15.648 -11.719 1 98.19 92 ILE A C 1
ATOM 722 O O . ILE A 1 92 ? 10.367 -16.297 -10.914 1 98.19 92 ILE A O 1
ATOM 726 N N . ILE A 1 93 ? 10.148 -14.523 -12.258 1 98.12 93 ILE A N 1
ATOM 727 C CA . ILE A 1 93 ? 11.492 -13.992 -12.055 1 98.12 93 ILE A CA 1
ATOM 728 C C . ILE A 1 93 ? 11.586 -13.32 -10.695 1 98.12 93 ILE A C 1
ATOM 730 O O . ILE A 1 93 ? 10.75 -12.484 -10.344 1 98.12 93 ILE A O 1
ATOM 734 N N . ILE A 1 94 ? 12.578 -13.727 -9.961 1 98.5 94 ILE A N 1
ATOM 735 C CA . ILE A 1 94 ? 12.867 -13.117 -8.664 1 98.5 94 ILE A CA 1
ATOM 736 C C . ILE A 1 94 ? 13.836 -11.953 -8.852 1 98.5 94 ILE A C 1
ATOM 738 O O . ILE A 1 94 ? 14.852 -12.086 -9.539 1 98.5 94 ILE A O 1
ATOM 742 N N . LYS A 1 95 ? 13.484 -10.852 -8.32 1 97.94 95 LYS A N 1
ATOM 743 C CA . LYS A 1 95 ? 14.375 -9.695 -8.32 1 97.94 95 LYS A CA 1
ATOM 744 C C . LYS A 1 95 ? 15.008 -9.484 -6.949 1 97.94 95 LYS A C 1
ATOM 746 O O . LYS A 1 95 ? 14.312 -9.234 -5.965 1 97.94 95 LYS A O 1
ATOM 751 N N . GLU A 1 96 ? 16.281 -9.477 -6.969 1 95.56 96 GLU A N 1
ATOM 752 C CA . GLU A 1 96 ? 17.016 -9.359 -5.715 1 95.56 96 GLU A CA 1
ATOM 753 C C . GLU A 1 96 ? 17.391 -7.906 -5.426 1 95.56 96 GLU A C 1
ATOM 755 O O . GLU A 1 96 ? 17.688 -7.145 -6.348 1 95.56 96 GLU A O 1
ATOM 760 N N . GLU A 1 97 ? 17.297 -7.586 -4.137 1 90.75 97 GLU A N 1
ATOM 761 C CA . GLU A 1 97 ? 17.797 -6.312 -3.643 1 90.75 97 GLU A CA 1
ATOM 762 C C . GLU A 1 97 ? 18.688 -6.512 -2.418 1 90.75 97 GLU A C 1
ATOM 764 O O . GLU A 1 97 ? 18.641 -7.562 -1.773 1 90.75 97 GLU A O 1
ATOM 769 N N . PRO A 1 98 ? 19.469 -5.566 -2.123 1 87.69 98 PRO A N 1
ATOM 770 C CA . PRO A 1 98 ? 20.297 -5.691 -0.927 1 87.69 98 PRO A CA 1
ATOM 771 C C . PRO A 1 98 ? 19.484 -5.973 0.334 1 87.69 98 PRO A C 1
ATOM 773 O O . PRO A 1 98 ? 18.391 -5.434 0.496 1 87.69 98 PRO A O 1
ATOM 776 N N . PRO A 1 99 ? 20.078 -6.82 1.08 1 85.44 99 PRO A N 1
ATOM 777 C CA . PRO A 1 99 ? 19.344 -7.16 2.303 1 85.44 99 PRO A CA 1
ATOM 778 C C . PRO A 1 99 ? 19.219 -5.977 3.262 1 85.44 99 PRO A C 1
ATOM 780 O O . PRO A 1 99 ? 20.016 -5.031 3.189 1 85.44 99 PRO A O 1
ATOM 783 N N . ILE A 1 100 ? 18.188 -5.949 3.943 1 90.56 100 ILE A N 1
ATOM 784 C CA . ILE A 1 100 ? 17.969 -5.043 5.066 1 90.56 100 ILE A CA 1
ATOM 785 C C . ILE A 1 100 ? 18.141 -5.801 6.383 1 90.56 100 ILE A C 1
ATOM 787 O O . ILE A 1 100 ? 17.641 -6.918 6.531 1 90.56 100 ILE A O 1
ATOM 791 N N . GLU A 1 101 ? 18.828 -5.172 7.285 1 89.06 101 GLU A N 1
ATOM 792 C CA . GLU A 1 101 ? 19.078 -5.824 8.57 1 89.06 101 GLU A CA 1
ATOM 793 C C . GLU A 1 101 ? 17.781 -6.266 9.227 1 89.06 101 GLU A C 1
ATOM 795 O O . GLU A 1 101 ? 16.812 -5.496 9.281 1 89.06 101 GLU A O 1
ATOM 800 N N . GLY A 1 102 ? 17.75 -7.535 9.594 1 91.75 102 GLY A N 1
ATOM 801 C CA . GLY A 1 102 ? 16.625 -8.062 10.352 1 91.75 102 GLY A CA 1
ATOM 802 C C . GLY A 1 102 ? 15.547 -8.664 9.477 1 91.75 102 GLY A C 1
ATOM 803 O O . GLY A 1 102 ? 14.555 -9.195 9.984 1 91.75 102 GLY A O 1
ATOM 804 N N . ARG A 1 103 ? 15.734 -8.547 8.148 1 93.31 103 ARG A N 1
ATOM 805 C CA . ARG A 1 103 ? 14.727 -9.141 7.277 1 93.31 103 ARG A CA 1
ATOM 806 C C . ARG A 1 103 ? 15.352 -9.695 6.004 1 93.31 103 ARG A C 1
ATOM 808 O O . ARG A 1 103 ? 16.281 -9.109 5.457 1 93.31 103 ARG A O 1
ATOM 815 N N . ASN A 1 104 ? 14.945 -10.805 5.555 1 95.44 104 ASN A N 1
ATOM 816 C CA . ASN A 1 104 ? 15.141 -11.281 4.188 1 95.44 104 ASN A CA 1
ATOM 817 C C . ASN A 1 104 ? 14.016 -10.828 3.268 1 95.44 104 ASN A C 1
ATOM 819 O O . ASN A 1 104 ? 12.852 -10.773 3.678 1 95.44 104 ASN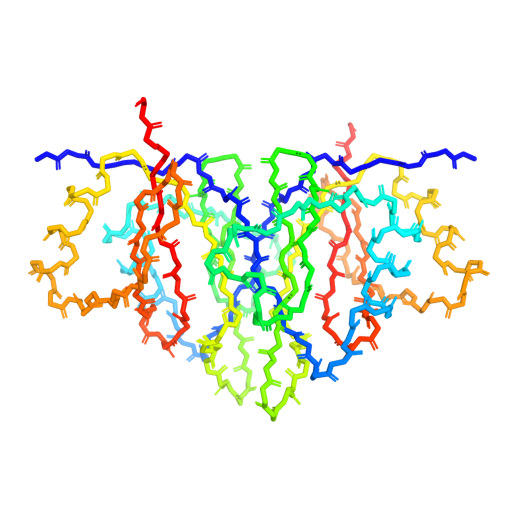 A O 1
ATOM 823 N N . ARG A 1 105 ? 14.453 -10.523 2.09 1 98.06 105 ARG A N 1
ATOM 824 C CA . ARG A 1 105 ? 13.414 -10.008 1.205 1 98.06 105 ARG A CA 1
ATOM 825 C C . ARG A 1 105 ? 13.758 -10.266 -0.258 1 98.06 105 ARG A C 1
ATOM 827 O O . ARG A 1 105 ? 14.922 -10.508 -0.592 1 98.06 105 ARG A O 1
ATOM 834 N N . PHE A 1 106 ? 12.75 -10.312 -1.082 1 98.44 106 PHE A N 1
ATOM 835 C CA . PHE A 1 106 ? 12.914 -10.258 -2.529 1 98.44 106 PHE A CA 1
ATOM 836 C C . PHE A 1 106 ? 11.695 -9.641 -3.195 1 98.44 106 PHE A C 1
ATOM 838 O O . PHE A 1 106 ? 10.688 -9.367 -2.531 1 98.44 106 PHE A O 1
ATOM 845 N N . PHE A 1 107 ? 11.844 -9.344 -4.453 1 98.81 107 PHE A N 1
ATOM 846 C CA . PHE A 1 107 ? 10.789 -8.672 -5.199 1 98.81 107 PHE A CA 1
ATOM 847 C C . PHE A 1 107 ? 10.375 -9.5 -6.41 1 98.81 107 PHE A C 1
ATOM 849 O O . PHE A 1 107 ? 11.164 -10.289 -6.93 1 98.81 107 PHE A O 1
ATOM 856 N N . VAL A 1 108 ? 9.164 -9.328 -6.832 1 98.81 108 VAL A N 1
ATOM 857 C CA . VAL A 1 108 ? 8.68 -9.828 -8.117 1 98.81 108 VAL A CA 1
ATOM 858 C C . VAL A 1 108 ? 7.758 -8.797 -8.758 1 98.81 108 VAL A C 1
ATOM 860 O O . VAL A 1 108 ? 7.367 -7.816 -8.109 1 98.81 108 VAL A O 1
ATOM 863 N N . ASP A 1 109 ? 7.539 -8.961 -10.031 1 98.62 109 ASP A N 1
ATOM 864 C CA . ASP A 1 109 ? 6.434 -8.258 -10.68 1 98.62 109 ASP A CA 1
ATOM 865 C C . ASP A 1 109 ? 5.164 -9.109 -10.672 1 98.62 109 ASP A C 1
ATOM 867 O O . ASP A 1 109 ? 5.211 -10.305 -10.969 1 98.62 109 ASP A O 1
ATOM 871 N N . ASP A 1 110 ? 4.066 -8.5 -10.273 1 98.75 110 ASP A N 1
ATOM 872 C CA . ASP A 1 110 ? 2.82 -9.219 -10.516 1 98.75 110 ASP A CA 1
ATOM 873 C C . ASP A 1 110 ? 2.553 -9.367 -12.008 1 98.75 110 ASP A C 1
ATOM 875 O O . ASP A 1 110 ? 3.336 -8.891 -12.836 1 98.75 110 ASP A O 1
ATOM 879 N N . PRO A 1 111 ? 1.508 -10.016 -12.43 1 98.5 111 PRO A N 1
ATOM 880 C CA . PRO A 1 111 ? 1.309 -10.312 -13.852 1 98.5 111 PRO A CA 1
ATOM 881 C C . PRO A 1 111 ? 1.183 -9.047 -14.703 1 98.5 111 PRO A C 1
ATOM 883 O O . PRO A 1 111 ? 1.275 -9.117 -15.93 1 98.5 111 PRO A O 1
ATOM 886 N N . PHE A 1 112 ? 0.947 -7.922 -14.141 1 98.69 112 PHE A N 1
ATOM 887 C CA . PHE A 1 112 ? 0.696 -6.68 -14.859 1 98.69 112 PHE A CA 1
ATOM 888 C C . PHE A 1 112 ? 1.931 -5.785 -14.844 1 98.69 112 PHE A C 1
ATOM 890 O O . PHE A 1 112 ? 1.939 -4.719 -15.461 1 98.69 112 PHE A O 1
ATOM 897 N N . GLY A 1 113 ? 2.943 -6.223 -14.039 1 98.62 113 GLY A N 1
ATOM 898 C CA . GLY A 1 113 ? 4.199 -5.492 -14.008 1 98.62 113 GLY A CA 1
ATOM 899 C C . GLY A 1 113 ? 4.387 -4.684 -12.734 1 98.62 113 GLY A C 1
ATOM 900 O O . GLY A 1 113 ? 5.418 -4.031 -12.555 1 98.62 113 GLY A O 1
ATOM 901 N N . ASN A 1 114 ? 3.404 -4.652 -11.805 1 98.75 114 ASN A N 1
ATOM 902 C CA . ASN A 1 114 ? 3.57 -3.961 -10.531 1 98.75 114 ASN A CA 1
ATOM 903 C C . ASN A 1 114 ? 4.621 -4.641 -9.656 1 98.75 114 ASN A C 1
ATOM 905 O O . ASN A 1 114 ? 4.641 -5.867 -9.539 1 98.75 114 ASN A O 1
ATOM 909 N N . ARG A 1 115 ? 5.398 -3.834 -9.023 1 98.75 115 ARG A N 1
ATOM 910 C CA . ARG A 1 115 ? 6.422 -4.344 -8.117 1 98.75 115 ARG A CA 1
ATOM 911 C C . ARG A 1 115 ? 5.809 -4.793 -6.793 1 98.75 115 ARG A C 1
ATOM 913 O O . ARG A 1 115 ? 5 -4.074 -6.203 1 98.75 115 ARG A O 1
ATOM 920 N N . ILE A 1 116 ? 6.125 -5.992 -6.316 1 98.88 116 ILE A N 1
ATOM 921 C CA . ILE A 1 116 ? 5.703 -6.523 -5.027 1 98.88 116 ILE A CA 1
ATOM 922 C C . ILE A 1 116 ? 6.926 -6.977 -4.23 1 98.88 116 ILE A C 1
ATOM 924 O O . ILE A 1 116 ? 7.812 -7.648 -4.77 1 98.88 116 ILE A O 1
ATOM 928 N N . GLU A 1 117 ? 6.965 -6.617 -3.01 1 98.88 117 GLU A N 1
ATOM 929 C CA . GLU A 1 117 ? 8.008 -7.086 -2.107 1 98.88 117 GLU A CA 1
ATOM 930 C C . GLU A 1 117 ? 7.477 -8.156 -1.158 1 98.88 117 GLU A C 1
ATOM 932 O O . GLU A 1 117 ? 6.402 -8 -0.577 1 98.88 117 GLU A O 1
ATOM 937 N N . PHE A 1 118 ? 8.188 -9.219 -1.042 1 98.75 118 PHE A N 1
ATOM 938 C CA . PHE A 1 118 ? 7.973 -10.227 -0.012 1 98.75 118 PHE A CA 1
ATOM 939 C C . PHE A 1 118 ? 9.102 -10.211 1.014 1 98.75 118 PHE A C 1
ATOM 941 O O . PHE A 1 118 ? 10.273 -10.133 0.651 1 98.75 118 PHE A O 1
ATOM 948 N N . LEU A 1 119 ? 8.703 -10.305 2.299 1 98.31 119 LEU A N 1
ATOM 949 C CA . LEU A 1 119 ? 9.758 -10.258 3.301 1 98.31 119 LEU A CA 1
ATOM 950 C C . LEU A 1 119 ? 9.43 -11.156 4.484 1 98.31 119 LEU A C 1
ATOM 952 O O . LEU A 1 119 ? 8.266 -11.484 4.719 1 98.31 119 LEU A O 1
ATOM 956 N N . GLU A 1 120 ? 10.445 -11.578 5.172 1 97.56 120 GLU A N 1
ATOM 957 C CA . GLU A 1 120 ? 10.391 -12.375 6.395 1 97.56 120 GLU A CA 1
ATOM 958 C C . GLU A 1 120 ? 11.352 -11.836 7.453 1 97.56 120 GLU A C 1
ATOM 960 O O . GLU A 1 120 ? 12.516 -11.562 7.16 1 97.56 120 GLU A O 1
ATOM 965 N N . PHE A 1 121 ? 10.82 -11.609 8.633 1 95.06 121 PHE A N 1
ATOM 966 C CA . PHE A 1 121 ? 11.648 -11.141 9.742 1 95.06 121 PHE A CA 1
ATOM 967 C C . PHE A 1 121 ? 12.547 -12.25 10.258 1 95.06 121 PHE A C 1
ATOM 969 O O . PHE A 1 121 ? 12.125 -13.406 10.367 1 95.06 121 PHE A O 1
ATOM 976 N N . LEU A 1 122 ? 13.766 -11.938 10.406 1 88.75 122 LEU A N 1
ATOM 977 C CA . LEU A 1 122 ? 14.734 -12.898 10.945 1 88.75 122 LEU A CA 1
ATOM 978 C C . LEU A 1 122 ? 14.586 -13.031 12.453 1 88.75 122 LEU A C 1
ATOM 980 O O . LEU A 1 122 ? 14.312 -12.047 13.148 1 88.75 122 LEU A O 1
ATOM 984 N N . LYS A 1 123 ? 14.5 -14.383 12.969 1 73.5 123 LYS A N 1
ATOM 985 C CA . LYS A 1 123 ? 14.406 -14.68 14.398 1 73.5 123 LYS A CA 1
ATOM 986 C C . LYS A 1 123 ? 15.734 -14.406 15.102 1 73.5 123 LYS A C 1
ATOM 988 O O . LYS A 1 123 ? 16.797 -14.555 14.508 1 73.5 123 LYS A O 1
ATOM 993 N N . MET B 1 1 ? 7.449 -27.859 1.136 1 70.75 1 MET B N 1
ATOM 994 C CA . MET B 1 1 ? 7.387 -26.938 2.268 1 70.75 1 MET B CA 1
ATOM 995 C C . MET B 1 1 ? 6.426 -25.781 1.982 1 70.75 1 MET B C 1
ATOM 997 O O . MET B 1 1 ? 6.195 -25.438 0.824 1 70.75 1 MET B O 1
ATOM 1001 N N . ARG B 1 2 ? 5.504 -25.344 3.033 1 92.12 2 ARG B N 1
ATOM 1002 C CA . ARG B 1 2 ? 4.395 -24.422 2.803 1 92.12 2 ARG B CA 1
ATOM 1003 C C . ARG B 1 2 ? 4.73 -23.031 3.309 1 92.12 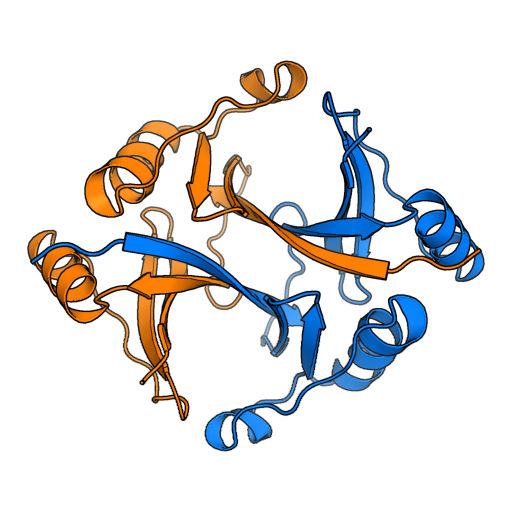2 ARG B C 1
ATOM 1005 O O . ARG B 1 2 ? 5.582 -22.859 4.184 1 92.12 2 ARG B O 1
ATOM 1012 N N . PHE B 1 3 ? 4.402 -22.047 2.582 1 98.19 3 PHE B N 1
ATOM 1013 C CA . PHE B 1 3 ? 4.512 -20.672 3.029 1 98.19 3 PHE B CA 1
ATOM 1014 C C . PHE B 1 3 ? 3.141 -20.094 3.365 1 98.19 3 PHE B C 1
ATOM 1016 O O . PHE B 1 3 ? 2.115 -20.656 2.969 1 98.19 3 PHE B O 1
ATOM 1023 N N . SER B 1 4 ? 3.105 -19.016 4.184 1 98.06 4 SER B N 1
ATOM 1024 C CA . SER B 1 4 ? 1.868 -18.297 4.488 1 98.06 4 SER B CA 1
ATOM 1025 C C . SER B 1 4 ? 2.104 -16.797 4.586 1 98.06 4 SER B C 1
ATOM 1027 O O . SER B 1 4 ? 3.236 -16.359 4.781 1 98.06 4 SER B O 1
ATOM 1029 N N . PHE B 1 5 ? 1.096 -16.078 4.434 1 98.5 5 PHE B N 1
ATOM 1030 C CA . PHE B 1 5 ? 1.168 -14.633 4.527 1 98.5 5 PHE B CA 1
ATOM 1031 C C . PHE B 1 5 ? 0.62 -14.148 5.863 1 98.5 5 PHE B C 1
ATOM 1033 O O . PHE B 1 5 ? -0.452 -14.578 6.293 1 98.5 5 PHE B O 1
ATOM 1040 N N . LYS B 1 6 ? 1.319 -13.18 6.48 1 98.25 6 LYS B N 1
ATOM 1041 C CA . LYS B 1 6 ? 0.918 -12.664 7.789 1 98.25 6 LYS B CA 1
ATOM 1042 C C . LYS B 1 6 ? 0.232 -11.305 7.656 1 98.25 6 LYS B C 1
ATOM 1044 O O . LYS B 1 6 ? -0.438 -10.852 8.586 1 98.25 6 LYS B O 1
ATOM 1049 N N . GLY B 1 7 ? 0.477 -10.656 6.516 1 98.62 7 GLY B N 1
ATOM 1050 C CA . GLY B 1 7 ? -0.137 -9.359 6.297 1 98.62 7 GLY B CA 1
ATOM 1051 C C . GLY B 1 7 ? 0.792 -8.367 5.629 1 98.62 7 GLY B C 1
ATOM 1052 O O . GLY B 1 7 ? 1.777 -8.75 4.996 1 98.62 7 GLY B O 1
ATOM 1053 N N . ILE B 1 8 ? 0.422 -7.137 5.664 1 98.81 8 ILE B N 1
ATOM 1054 C CA . ILE B 1 8 ? 1.183 -6.047 5.062 1 98.81 8 ILE B CA 1
ATOM 1055 C C . ILE B 1 8 ? 2.174 -5.484 6.078 1 98.81 8 ILE B C 1
ATOM 1057 O O . ILE B 1 8 ? 1.81 -5.211 7.223 1 98.81 8 ILE B O 1
ATOM 1061 N N . ASP B 1 9 ? 3.385 -5.406 5.691 1 98.56 9 ASP B N 1
ATOM 1062 C CA . ASP B 1 9 ? 4.414 -4.773 6.512 1 98.56 9 ASP B CA 1
ATOM 1063 C C . ASP B 1 9 ? 4.461 -3.266 6.27 1 98.56 9 ASP B C 1
ATOM 1065 O O . ASP B 1 9 ? 4.539 -2.48 7.215 1 98.56 9 ASP B O 1
ATOM 1069 N N . HIS B 1 10 ? 4.492 -2.947 4.969 1 98.81 10 HIS B N 1
ATOM 1070 C CA . HIS B 1 10 ? 4.59 -1.536 4.617 1 98.81 10 HIS B CA 1
ATOM 1071 C C . HIS B 1 10 ? 4.043 -1.279 3.215 1 98.81 10 HIS B C 1
ATOM 1073 O O . HIS B 1 10 ? 3.785 -2.223 2.463 1 98.81 10 HIS B O 1
ATOM 1079 N N . ILE B 1 11 ? 3.854 -0.012 2.984 1 98.88 11 ILE B N 1
ATOM 1080 C CA . ILE B 1 11 ? 3.648 0.485 1.628 1 98.88 11 ILE B CA 1
ATOM 1081 C C . ILE B 1 11 ? 4.734 1.501 1.28 1 98.88 11 ILE B C 1
ATOM 1083 O O . ILE B 1 11 ? 5.055 2.375 2.09 1 98.88 11 ILE B O 1
ATOM 1087 N N . GLN B 1 12 ? 5.312 1.296 0.151 1 98.75 12 GLN B N 1
ATOM 1088 C CA . GLN B 1 12 ? 6.203 2.297 -0.428 1 98.75 12 GLN B CA 1
ATOM 1089 C C . GLN B 1 12 ? 5.449 3.215 -1.387 1 98.75 12 GLN B C 1
ATOM 1091 O O . GLN B 1 12 ? 4.977 2.771 -2.436 1 98.75 12 GLN B O 1
ATOM 1096 N N . LEU B 1 13 ? 5.305 4.445 -1.006 1 98.81 13 LEU B N 1
ATOM 1097 C CA . LEU B 1 13 ? 4.875 5.516 -1.898 1 98.81 13 LEU B CA 1
ATOM 1098 C C . LEU B 1 13 ? 6.074 6.188 -2.561 1 98.81 13 LEU B C 1
ATOM 1100 O O . LEU B 1 13 ? 7.223 5.887 -2.223 1 98.81 13 LEU B O 1
ATOM 1104 N N . VAL B 1 14 ? 5.77 7.059 -3.537 1 98.69 14 VAL B N 1
ATOM 1105 C CA . VAL B 1 14 ? 6.875 7.734 -4.207 1 98.69 14 VAL B CA 1
ATOM 1106 C C . VAL B 1 14 ? 6.617 9.242 -4.23 1 98.69 14 VAL B C 1
ATOM 1108 O O . VAL B 1 14 ? 5.469 9.68 -4.137 1 98.69 14 VAL B O 1
ATOM 1111 N N . ALA B 1 15 ? 7.641 9.984 -4.312 1 98.81 15 ALA B N 1
ATOM 1112 C CA . ALA B 1 15 ? 7.625 11.445 -4.336 1 98.81 15 ALA B CA 1
ATOM 1113 C C . ALA B 1 15 ? 8.859 11.992 -5.051 1 98.81 15 ALA B C 1
ATOM 1115 O O . ALA B 1 15 ? 9.805 11.25 -5.332 1 98.81 15 ALA B O 1
ATOM 1116 N N . PRO B 1 16 ? 8.812 13.258 -5.488 1 98.5 16 PRO B N 1
ATOM 1117 C CA . PRO B 1 16 ? 9.984 13.812 -6.16 1 98.5 16 PRO B CA 1
ATOM 1118 C C . PRO B 1 16 ? 11.172 14 -5.219 1 98.5 16 PRO B C 1
ATOM 1120 O O . PRO B 1 16 ? 11.008 13.977 -3.996 1 98.5 16 PRO B O 1
ATOM 1123 N N . GLU B 1 17 ? 12.344 14.195 -5.848 1 97.94 17 GLU B N 1
ATOM 1124 C CA . GLU B 1 17 ? 13.531 14.523 -5.066 1 97.94 17 GLU B CA 1
ATOM 1125 C C . GLU B 1 17 ? 13.305 15.773 -4.223 1 97.94 17 GLU B C 1
ATOM 1127 O O . GLU B 1 17 ? 12.695 16.75 -4.688 1 97.94 17 GLU B O 1
ATOM 1132 N N . GLY B 1 18 ? 13.766 15.742 -2.959 1 97.81 18 GLY B N 1
ATOM 1133 C CA . GLY B 1 18 ? 13.617 16.891 -2.072 1 97.81 18 GLY B CA 1
ATOM 1134 C C . GLY B 1 18 ? 12.289 16.922 -1.354 1 97.81 18 GLY B C 1
ATOM 1135 O O . GLY B 1 18 ? 11.898 17.953 -0.801 1 97.81 18 GLY B O 1
ATOM 1136 N N . CYS B 1 19 ? 11.594 15.812 -1.295 1 98.31 19 CYS B N 1
ATOM 1137 C CA . CYS B 1 19 ? 10.234 15.75 -0.776 1 98.31 19 CYS B CA 1
ATOM 1138 C C . CYS B 1 19 ? 10.234 15.711 0.748 1 98.31 19 CYS B C 1
ATOM 1140 O O . CYS B 1 19 ? 9.18 15.859 1.376 1 98.31 19 CYS B O 1
ATOM 1142 N N . GLU B 1 20 ? 11.328 15.57 1.395 1 98.56 20 GLU B N 1
ATOM 1143 C CA . GLU B 1 20 ? 11.398 15.141 2.785 1 98.56 20 GLU B CA 1
ATOM 1144 C C . GLU B 1 20 ? 10.688 16.125 3.711 1 98.56 20 GLU B C 1
ATOM 1146 O O . GLU B 1 20 ? 9.914 15.719 4.578 1 98.56 20 GLU B O 1
ATOM 1151 N N . SER B 1 21 ? 10.945 17.406 3.555 1 98.75 21 SER B N 1
ATOM 1152 C CA . SER B 1 21 ? 10.336 18.406 4.43 1 98.75 21 SER B CA 1
ATOM 1153 C C . SER B 1 21 ? 8.82 18.375 4.332 1 98.75 21 SER B C 1
ATOM 1155 O O . SER B 1 21 ? 8.125 18.391 5.352 1 98.75 21 SER B O 1
ATOM 1157 N N . GLN B 1 22 ? 8.297 18.328 3.109 1 98.69 22 GLN B N 1
ATOM 1158 C CA . GLN B 1 22 ? 6.855 18.266 2.904 1 98.69 22 GLN B CA 1
ATOM 1159 C C . GLN B 1 22 ? 6.281 16.969 3.451 1 98.69 22 GLN B C 1
ATOM 1161 O O . GLN B 1 22 ? 5.184 16.953 4.012 1 98.69 22 GLN B O 1
ATOM 1166 N N . ALA B 1 23 ? 7.016 15.867 3.293 1 98.75 23 ALA B N 1
ATOM 1167 C CA . ALA B 1 23 ? 6.574 14.57 3.809 1 98.75 23 ALA B CA 1
ATOM 1168 C C . ALA B 1 23 ? 6.477 14.594 5.332 1 98.75 23 ALA B C 1
ATOM 1170 O O . ALA B 1 23 ? 5.496 14.109 5.902 1 98.75 23 ALA B O 1
ATOM 1171 N N . ARG B 1 24 ? 7.465 15.156 6 1 98.81 24 ARG B N 1
ATOM 1172 C CA . ARG B 1 24 ? 7.469 15.234 7.457 1 98.81 24 ARG B CA 1
ATOM 1173 C C . ARG B 1 24 ? 6.336 16.125 7.961 1 98.81 24 ARG B C 1
ATOM 1175 O O . ARG B 1 24 ? 5.719 15.828 8.984 1 98.81 24 ARG B O 1
ATOM 1182 N N . THR B 1 25 ? 6.059 17.172 7.234 1 98.75 25 THR B N 1
ATOM 1183 C CA . THR B 1 25 ? 4.953 18.031 7.617 1 98.75 25 THR B CA 1
ATOM 1184 C C . THR B 1 25 ? 3.621 17.297 7.512 1 98.75 25 THR B C 1
ATOM 1186 O O . THR B 1 25 ? 2.824 17.312 8.453 1 98.75 25 THR B O 1
ATOM 1189 N N . PHE B 1 26 ? 3.381 16.625 6.414 1 98.88 26 PHE B N 1
ATOM 1190 C CA . PHE B 1 26 ? 2.092 15.977 6.184 1 98.88 26 PHE B CA 1
ATOM 1191 C C . PHE B 1 26 ? 1.961 14.711 7.02 1 98.88 26 PHE B C 1
ATOM 1193 O O . PHE B 1 26 ? 1.05 14.602 7.844 1 98.88 26 PHE B O 1
ATOM 1200 N N . PHE B 1 27 ? 2.834 13.766 6.859 1 98.88 27 PHE B N 1
ATOM 1201 C CA . PHE B 1 27 ? 2.713 12.469 7.523 1 98.88 27 PHE B CA 1
ATOM 1202 C C . PHE B 1 27 ? 3.09 12.578 8.992 1 98.88 27 PHE B C 1
ATOM 1204 O O . PHE B 1 27 ? 2.443 11.977 9.852 1 98.88 27 PHE B O 1
ATOM 1211 N N . GLY B 1 28 ? 4.121 13.312 9.297 1 98.56 28 GLY B N 1
ATOM 1212 C CA . GLY B 1 28 ? 4.605 13.438 10.656 1 98.56 28 GLY B CA 1
ATOM 1213 C C . GLY B 1 28 ? 3.771 14.375 11.508 1 98.56 28 GLY B C 1
ATOM 1214 O O . GLY B 1 28 ? 3.17 13.961 12.5 1 98.56 28 GLY B O 1
ATOM 1215 N N . GLU B 1 29 ? 3.645 15.625 11.086 1 98.19 29 GLU B N 1
ATOM 1216 C CA . GLU B 1 29 ? 3.002 16.656 11.906 1 98.19 29 GLU B CA 1
ATOM 1217 C C . GLU B 1 29 ? 1.484 16.609 11.75 1 98.19 29 GLU B C 1
ATOM 1219 O O . GLU B 1 29 ? 0.761 16.484 12.742 1 98.19 29 GLU B O 1
ATOM 1224 N N . ILE B 1 30 ? 0.973 16.688 10.578 1 98.25 30 ILE B N 1
ATOM 1225 C CA . ILE B 1 30 ? -0.464 16.797 10.352 1 98.25 30 ILE B CA 1
ATOM 1226 C C . ILE B 1 30 ? -1.143 15.477 10.719 1 98.25 30 ILE B C 1
ATOM 1228 O O . ILE B 1 30 ? -2.127 15.461 11.461 1 98.25 30 ILE B O 1
ATOM 1232 N N . LEU B 1 31 ? -0.604 14.352 10.195 1 98.56 31 LEU B N 1
ATOM 1233 C CA . LEU B 1 31 ? -1.221 13.062 10.492 1 98.56 31 LEU B CA 1
ATOM 1234 C C . LEU B 1 31 ? -0.762 12.539 11.852 1 98.56 31 LEU B C 1
ATOM 1236 O O . LEU B 1 31 ? -1.388 11.641 12.414 1 98.56 31 LEU B O 1
ATOM 1240 N N . GLY B 1 32 ? 0.401 13 12.266 1 98.31 32 GLY B N 1
ATOM 1241 C CA . GLY B 1 32 ? 0.877 12.633 13.586 1 98.31 32 GLY B CA 1
ATOM 1242 C C . GLY B 1 32 ? 1.611 11.305 13.609 1 98.31 32 GLY B C 1
ATOM 1243 O O . GLY B 1 32 ? 1.724 10.672 14.664 1 98.31 32 GLY B O 1
ATOM 1244 N N . LEU B 1 33 ? 2.076 10.805 12.516 1 98.75 33 LEU B N 1
ATOM 1245 C CA . LEU B 1 33 ? 2.795 9.539 12.469 1 98.75 33 LEU B CA 1
ATOM 1246 C C . LEU B 1 33 ? 4.246 9.719 12.898 1 98.75 33 LEU B C 1
ATOM 1248 O O . LEU B 1 33 ? 4.891 10.703 12.531 1 98.75 33 LEU B O 1
ATOM 1252 N N . LYS B 1 34 ? 4.723 8.82 13.641 1 98.75 34 LYS B N 1
ATOM 1253 C CA . LYS B 1 34 ? 6.109 8.859 14.094 1 98.75 34 LYS B CA 1
ATOM 1254 C C . LYS B 1 34 ? 7.066 8.508 12.961 1 98.75 34 LYS B C 1
ATOM 1256 O O . LYS B 1 34 ? 6.91 7.469 12.312 1 98.75 34 LYS B O 1
ATOM 1261 N N . GLU B 1 35 ? 8.047 9.359 12.727 1 98.81 35 GLU B N 1
ATOM 1262 C CA . GLU B 1 35 ? 9.094 9.008 11.781 1 98.81 35 GLU B CA 1
ATOM 1263 C C . GLU B 1 35 ? 10.031 7.949 12.359 1 98.81 35 GLU B C 1
ATOM 1265 O O . GLU B 1 35 ? 10.406 8.016 13.531 1 98.81 35 GLU B O 1
ATOM 1270 N N . ILE B 1 36 ? 10.438 7.008 11.531 1 98.62 36 ILE B N 1
ATOM 1271 C CA . ILE B 1 36 ? 11.352 5.953 11.953 1 98.62 36 ILE B CA 1
ATOM 1272 C C . ILE B 1 36 ? 12.602 5.965 11.07 1 98.62 36 ILE B C 1
ATOM 1274 O O . ILE B 1 36 ? 12.547 6.398 9.914 1 98.62 36 ILE B O 1
ATOM 1278 N N . PRO B 1 37 ? 13.688 5.531 11.594 1 97.25 37 PRO B N 1
ATOM 1279 C CA . PRO B 1 37 ? 14.906 5.539 10.789 1 97.25 37 PRO B CA 1
ATOM 1280 C C . PRO B 1 37 ? 14.883 4.496 9.672 1 97.25 37 PRO B C 1
ATOM 1282 O O . PRO B 1 37 ? 14.367 3.393 9.859 1 97.25 37 PRO B O 1
ATOM 1285 N N . LYS B 1 38 ? 15.422 4.957 8.602 1 96.88 38 LYS B N 1
ATOM 1286 C CA . LYS B 1 38 ? 15.656 3.986 7.539 1 96.88 38 LYS B CA 1
ATOM 1287 C C . LYS B 1 38 ? 16.828 3.062 7.883 1 96.88 38 LYS B C 1
ATOM 1289 O O . LYS B 1 38 ? 17.719 3.447 8.625 1 96.88 38 LYS B O 1
ATOM 1294 N N . PRO B 1 39 ? 16.719 1.896 7.277 1 94.94 39 PRO B N 1
ATOM 1295 C CA . PRO B 1 39 ? 17.938 1.076 7.383 1 94.94 39 PRO B CA 1
ATOM 1296 C C . PRO B 1 39 ? 19.172 1.795 6.871 1 94.94 39 PRO B C 1
ATOM 1298 O O . PRO B 1 39 ? 19.094 2.59 5.934 1 94.94 39 PRO B O 1
ATOM 1301 N N . GLU B 1 40 ? 20.297 1.454 7.426 1 93.19 40 GLU B N 1
ATOM 1302 C CA . GLU B 1 40 ? 21.547 2.154 7.148 1 93.19 40 GLU B CA 1
ATOM 1303 C C . GLU B 1 40 ? 21.844 2.188 5.652 1 93.19 40 GLU B C 1
ATOM 1305 O O . GLU B 1 40 ? 22.188 3.238 5.102 1 93.19 40 GLU B O 1
ATOM 1310 N N . ASN B 1 41 ? 21.656 1.108 5.016 1 93 41 ASN B N 1
ATOM 1311 C CA . ASN B 1 41 ? 22.016 0.991 3.611 1 93 41 ASN B CA 1
ATOM 1312 C C . ASN B 1 41 ? 21.047 1.742 2.711 1 93 41 ASN B C 1
ATOM 1314 O O . ASN B 1 41 ? 21.297 1.909 1.516 1 93 41 ASN B O 1
ATOM 1318 N N . LEU B 1 42 ? 19.953 2.217 3.266 1 94.81 42 LEU B N 1
ATOM 1319 C CA . LEU B 1 42 ? 18.969 2.912 2.453 1 94.81 42 LEU B CA 1
ATOM 1320 C C . LEU B 1 42 ? 18.922 4.395 2.805 1 94.81 42 LEU B C 1
ATOM 1322 O O . LEU B 1 42 ? 18.203 5.168 2.154 1 94.81 42 LEU B O 1
ATOM 1326 N N . ARG B 1 43 ? 19.641 4.848 3.766 1 94.38 43 ARG B N 1
ATOM 1327 C CA . ARG B 1 43 ? 19.562 6.203 4.293 1 94.38 43 ARG B CA 1
ATOM 1328 C C . ARG B 1 43 ? 19.953 7.227 3.229 1 94.38 43 ARG B C 1
ATOM 1330 O O . ARG B 1 43 ? 19.359 8.305 3.16 1 94.38 43 ARG B O 1
ATOM 1337 N N . LYS B 1 44 ? 20.812 6.906 2.352 1 94.44 44 LYS B N 1
ATOM 1338 C CA . LYS B 1 44 ? 21.359 7.863 1.396 1 94.44 44 LYS B CA 1
ATOM 1339 C C . LYS B 1 44 ? 20.406 8.07 0.223 1 94.44 44 LYS B C 1
ATOM 1341 O O . LYS B 1 44 ? 20.578 9 -0.57 1 94.44 44 LYS B O 1
ATOM 1346 N N . ARG B 1 45 ? 19.375 7.285 0.158 1 94.56 45 ARG B N 1
ATOM 1347 C CA . ARG B 1 45 ? 18.484 7.316 -1 1 94.56 45 ARG B CA 1
ATOM 1348 C C . ARG B 1 45 ? 17.422 8.391 -0.846 1 94.56 45 ARG B C 1
ATOM 1350 O O . ARG B 1 45 ? 16.578 8.57 -1.728 1 94.56 45 ARG B O 1
ATOM 1357 N N . GLY B 1 46 ? 17.422 9.117 0.282 1 96.44 46 GLY B N 1
ATOM 1358 C CA . GLY B 1 46 ? 16.406 10.133 0.524 1 96.44 46 GLY B CA 1
ATOM 1359 C C . GLY B 1 46 ? 15.062 9.547 0.912 1 96.44 46 GLY B C 1
ATOM 1360 O O . GLY B 1 46 ? 14.938 8.336 1.097 1 96.44 46 GLY B O 1
ATOM 1361 N N . GLY B 1 47 ? 14.102 10.414 1.118 1 98 47 GLY B N 1
ATOM 1362 C CA . GLY B 1 47 ? 12.781 9.984 1.545 1 98 47 GLY B CA 1
ATOM 1363 C C . GLY B 1 47 ? 12.648 9.867 3.053 1 98 47 GLY B C 1
ATOM 1364 O O . GLY B 1 47 ? 13.516 10.328 3.793 1 98 47 GLY B O 1
ATOM 1365 N N . CYS B 1 48 ? 11.523 9.273 3.492 1 98.44 48 CYS B N 1
ATOM 1366 C CA . CYS B 1 48 ? 11.188 9.141 4.906 1 98.44 48 CYS B CA 1
ATOM 1367 C C . CYS B 1 48 ? 10.352 7.891 5.148 1 98.44 48 CYS B C 1
ATOM 1369 O O . CYS B 1 48 ? 9.602 7.457 4.273 1 98.44 48 CYS B O 1
ATOM 1371 N N . TRP B 1 49 ? 10.547 7.395 6.293 1 98.88 49 TRP B N 1
ATOM 1372 C CA . TRP B 1 49 ? 9.719 6.289 6.746 1 98.88 49 TRP B CA 1
ATOM 1373 C C . TRP B 1 49 ? 8.898 6.684 7.973 1 98.88 49 TRP B C 1
ATOM 1375 O O . TRP B 1 49 ? 9.398 7.383 8.859 1 98.88 49 TRP B O 1
ATOM 1385 N N . PHE B 1 50 ? 7.672 6.238 8.07 1 98.94 50 PHE B N 1
ATOM 1386 C CA . PHE B 1 50 ? 6.801 6.547 9.195 1 98.94 50 PHE B CA 1
ATOM 1387 C C . PHE B 1 50 ? 6.133 5.285 9.727 1 98.94 50 PHE B C 1
ATOM 1389 O O . PHE B 1 50 ? 5.82 4.375 8.961 1 98.94 50 PHE B O 1
ATOM 1396 N N . GLN B 1 51 ? 5.883 5.258 11.023 1 98.81 51 GLN B N 1
ATOM 1397 C CA . GLN B 1 51 ? 5.125 4.191 11.672 1 98.81 51 GLN B CA 1
ATOM 1398 C C . GLN B 1 51 ? 3.623 4.445 11.57 1 98.81 51 GLN B C 1
ATOM 1400 O O . GLN B 1 51 ? 3.162 5.566 11.812 1 98.81 51 GLN B O 1
ATOM 1405 N N . CYS B 1 52 ? 2.863 3.52 11.227 1 98.69 52 CYS B N 1
ATOM 1406 C CA . CYS B 1 52 ? 1.404 3.535 11.211 1 98.69 52 CYS B CA 1
ATOM 1407 C C . CYS B 1 52 ? 0.837 2.254 11.812 1 98.69 52 CYS B C 1
ATOM 1409 O O . CYS B 1 52 ? 0.712 1.241 11.125 1 98.69 52 CYS B O 1
ATOM 1411 N N . GLY B 1 53 ? 0.362 2.305 13.078 1 97.81 53 GLY B N 1
ATOM 1412 C CA . GLY B 1 53 ? 0.087 1.055 13.773 1 97.81 53 GLY B CA 1
ATOM 1413 C C . GLY B 1 53 ? 1.28 0.119 13.812 1 97.81 53 GLY B C 1
ATOM 1414 O O . GLY B 1 53 ? 2.379 0.521 14.195 1 97.81 53 GLY B O 1
ATOM 1415 N N . ASN B 1 54 ? 1.086 -1.098 13.453 1 97.25 54 ASN B N 1
ATOM 1416 C CA . ASN B 1 54 ? 2.17 -2.074 13.414 1 97.25 54 ASN B CA 1
ATOM 1417 C C . ASN B 1 54 ? 2.82 -2.131 12.031 1 97.25 54 ASN B C 1
ATOM 1419 O O . ASN B 1 54 ? 3.656 -2.996 11.773 1 97.25 54 ASN B O 1
ATOM 1423 N N . GLN B 1 55 ? 2.414 -1.23 11.211 1 98.62 55 GLN B N 1
ATOM 1424 C CA . GLN B 1 55 ? 2.941 -1.192 9.852 1 98.62 55 GLN B CA 1
ATOM 1425 C C . GLN B 1 55 ? 3.695 0.108 9.586 1 98.62 55 GLN B C 1
ATOM 1427 O O . GLN B 1 55 ? 3.881 0.918 10.5 1 98.62 55 GLN B O 1
ATOM 1432 N N . GLU B 1 56 ? 4.164 0.226 8.344 1 98.81 56 GLU B N 1
ATOM 1433 C CA . GLU B 1 56 ? 4.977 1.392 8.016 1 98.81 56 GLU B CA 1
ATOM 1434 C C . GLU B 1 56 ? 4.547 2.006 6.684 1 98.81 56 GLU B C 1
ATOM 1436 O O . GLU B 1 56 ? 4.098 1.295 5.781 1 98.81 56 GLU B O 1
ATOM 1441 N N . ILE B 1 57 ? 4.676 3.299 6.578 1 98.94 57 ILE B N 1
ATOM 1442 C CA . ILE B 1 57 ? 4.527 4.051 5.34 1 98.94 57 ILE B CA 1
ATOM 1443 C C . ILE B 1 57 ? 5.883 4.609 4.91 1 98.94 57 ILE B C 1
ATOM 1445 O O . ILE B 1 57 ? 6.492 5.398 5.633 1 98.94 57 ILE B O 1
ATOM 1449 N N . HIS B 1 58 ? 6.348 4.164 3.789 1 98.88 58 HIS B N 1
ATOM 1450 C CA . HIS B 1 58 ? 7.609 4.637 3.236 1 98.88 58 HIS B CA 1
ATOM 1451 C C . HIS B 1 58 ? 7.379 5.633 2.105 1 98.88 58 HIS B C 1
ATOM 1453 O O . HIS B 1 58 ? 6.516 5.418 1.25 1 98.88 58 HIS B O 1
ATOM 1459 N N . ILE B 1 59 ? 8.102 6.699 2.16 1 98.81 59 ILE B N 1
ATOM 1460 C CA . ILE B 1 59 ? 8.156 7.652 1.059 1 98.81 59 ILE B CA 1
ATOM 1461 C C . ILE B 1 59 ? 9.523 7.59 0.385 1 98.81 59 ILE B C 1
ATOM 1463 O O . ILE B 1 59 ? 10.539 7.918 1.001 1 98.81 59 ILE B O 1
ATOM 1467 N N . GLY B 1 60 ? 9.516 7.129 -0.847 1 98.31 60 GLY B N 1
ATOM 1468 C CA . GLY B 1 60 ? 10.75 7.059 -1.612 1 98.31 60 GLY B CA 1
ATOM 1469 C C . GLY B 1 60 ? 10.797 8.039 -2.766 1 98.31 60 GLY B C 1
ATOM 1470 O O . GLY B 1 60 ? 9.758 8.453 -3.281 1 98.31 60 GLY B O 1
ATOM 1471 N N . ILE B 1 61 ? 12.031 8.328 -3.152 1 98.38 61 ILE B N 1
ATOM 1472 C CA . ILE B 1 61 ? 12.258 9.289 -4.227 1 98.38 61 ILE B CA 1
ATOM 1473 C C . ILE B 1 61 ? 12.156 8.586 -5.578 1 98.38 61 ILE B C 1
ATOM 1475 O O . ILE B 1 61 ? 12.75 7.527 -5.781 1 98.38 61 ILE B O 1
ATOM 1479 N N . GLN B 1 62 ? 11.398 9.18 -6.43 1 97.81 62 GLN B N 1
ATOM 1480 C CA . GLN B 1 62 ? 11.312 8.672 -7.797 1 97.81 62 GLN B CA 1
ATOM 1481 C C . GLN B 1 62 ? 11.617 9.781 -8.812 1 97.81 62 GLN B C 1
ATOM 1483 O O . GLN B 1 62 ? 10.922 10.797 -8.852 1 97.81 62 GLN B O 1
ATOM 1488 N N . GLU B 1 63 ? 12.633 9.523 -9.602 1 96.75 63 GLU B N 1
ATOM 1489 C CA . GLU B 1 63 ? 12.867 10.406 -10.742 1 96.75 63 GLU B CA 1
ATOM 1490 C C . GLU B 1 63 ? 11.727 10.32 -11.75 1 96.75 63 GLU B C 1
ATOM 1492 O O . GLU B 1 63 ? 11.25 9.234 -12.062 1 96.75 63 GLU B O 1
ATOM 1497 N N . GLY B 1 64 ? 11.32 11.469 -12.328 1 96.5 64 GLY B N 1
ATOM 1498 C CA . GLY B 1 64 ? 10.164 11.445 -13.219 1 96.5 64 GLY B CA 1
ATOM 1499 C C . GLY B 1 64 ? 8.875 11.102 -12.516 1 96.5 64 GLY B C 1
ATOM 1500 O O . GLY B 1 64 ? 8 10.445 -13.086 1 96.5 64 GLY B O 1
ATOM 1501 N N . PHE B 1 65 ? 8.781 11.531 -11.383 1 97.5 65 PHE B N 1
ATOM 1502 C CA . PHE B 1 65 ? 7.672 11.242 -10.492 1 97.5 65 PHE B CA 1
ATOM 1503 C C . PHE B 1 65 ? 6.344 11.633 -11.125 1 97.5 65 PHE B C 1
ATOM 1505 O O . PHE B 1 65 ? 6.215 12.734 -11.672 1 97.5 65 PHE B O 1
ATOM 1512 N N . VAL B 1 66 ? 5.375 10.711 -11.062 1 96.81 66 VAL B N 1
ATOM 1513 C CA . VAL B 1 66 ? 3.957 10.922 -11.344 1 96.81 66 VAL B CA 1
ATOM 1514 C C . VAL B 1 66 ? 3.113 10.398 -10.188 1 96.81 66 VAL B C 1
ATOM 1516 O O . VAL B 1 66 ? 3.283 9.258 -9.75 1 96.81 66 VAL B O 1
ATOM 1519 N N . PRO B 1 67 ? 2.262 11.219 -9.656 1 97.81 67 PRO B N 1
ATOM 1520 C CA . PRO B 1 67 ? 1.482 10.766 -8.508 1 97.81 67 PRO B CA 1
ATOM 1521 C C . PRO B 1 67 ? 0.517 9.633 -8.852 1 97.81 67 PRO B C 1
ATOM 1523 O O . PRO B 1 67 ? -0.044 9.609 -9.953 1 97.81 67 PRO B O 1
ATOM 1526 N N . ALA B 1 68 ? 0.325 8.727 -7.969 1 97.38 68 ALA B N 1
ATOM 1527 C CA . ALA B 1 68 ? -0.69 7.688 -8.102 1 97.38 68 ALA B CA 1
ATOM 1528 C C . ALA B 1 68 ? -2.08 8.227 -7.789 1 97.38 68 ALA B C 1
ATOM 1530 O O . ALA B 1 68 ? -2.373 8.57 -6.641 1 97.38 68 ALA B O 1
ATOM 1531 N N . LYS B 1 69 ? -2.93 8.188 -8.766 1 96.69 69 LYS B N 1
ATOM 1532 C CA . LYS B 1 69 ? -4.242 8.797 -8.586 1 96.69 69 LYS B CA 1
ATOM 1533 C C . LYS B 1 69 ? -5.305 7.746 -8.281 1 96.69 69 LYS B C 1
ATOM 1535 O O . LYS B 1 69 ? -6.398 8.07 -7.816 1 96.69 69 LYS B O 1
ATOM 1540 N N . LYS B 1 70 ? -4.988 6.551 -8.562 1 97.12 70 LYS B N 1
ATOM 1541 C CA . LYS B 1 70 ? -5.93 5.465 -8.289 1 97.12 70 LYS B CA 1
ATOM 1542 C C . LYS B 1 70 ? -5.352 4.484 -7.273 1 97.12 70 LYS B C 1
ATOM 1544 O O . LYS B 1 70 ? -5.992 4.18 -6.262 1 97.12 70 LYS B O 1
ATOM 1549 N N . ALA B 1 71 ? -4.148 3.971 -7.508 1 98.5 71 ALA B N 1
ATOM 1550 C CA . ALA B 1 71 ? -3.479 3.152 -6.504 1 98.5 71 ALA B CA 1
ATOM 1551 C C . ALA B 1 71 ? -3.299 3.924 -5.199 1 98.5 71 ALA B C 1
ATOM 1553 O O . ALA B 1 71 ? -2.975 5.113 -5.215 1 98.5 71 ALA B O 1
ATOM 1554 N N . HIS B 1 72 ? -3.598 3.287 -4.059 1 98.81 72 HIS B N 1
ATOM 1555 C CA . HIS B 1 72 ? -3.523 4.023 -2.803 1 98.81 72 HIS B CA 1
ATOM 1556 C C . HIS B 1 72 ? -3.516 3.074 -1.608 1 98.81 72 HIS B C 1
ATOM 1558 O O . HIS B 1 72 ? -3.957 1.929 -1.718 1 98.81 72 HIS B O 1
ATOM 1564 N N . PRO B 1 73 ? -3.047 3.508 -0.466 1 98.88 73 PRO B N 1
ATOM 1565 C CA . PRO B 1 73 ? -3.291 2.807 0.796 1 98.88 73 PRO B CA 1
ATOM 1566 C C . PRO B 1 73 ? -4.605 3.221 1.457 1 98.88 73 PRO B C 1
ATOM 1568 O O . PRO B 1 73 ? -5.051 4.359 1.293 1 98.88 73 PRO B O 1
ATOM 1571 N N . GLY B 1 74 ? -5.199 2.279 2.125 1 98.81 74 GLY B N 1
ATOM 1572 C CA . GLY B 1 74 ? -6.238 2.572 3.098 1 98.81 74 GLY B CA 1
ATOM 1573 C C . GLY B 1 74 ? -5.766 2.463 4.535 1 98.81 74 GLY B C 1
ATOM 1574 O O . GLY B 1 74 ? -5.355 1.388 4.977 1 98.81 74 GLY B O 1
ATOM 1575 N N . LEU B 1 75 ? -5.844 3.553 5.238 1 98.88 75 LEU B N 1
ATOM 1576 C CA . LEU B 1 75 ? -5.344 3.6 6.605 1 98.88 75 LEU B CA 1
ATOM 1577 C C . LEU B 1 75 ? -6.496 3.654 7.602 1 98.88 75 LEU B C 1
ATOM 1579 O O . LEU B 1 75 ? -7.418 4.461 7.449 1 98.88 75 LEU B O 1
ATOM 1583 N N . VAL B 1 76 ? -6.41 2.867 8.602 1 98.69 76 VAL B N 1
ATOM 1584 C CA . VAL B 1 76 ? -7.465 2.797 9.609 1 98.69 76 VAL B CA 1
ATOM 1585 C C . VAL B 1 76 ? -7.254 3.891 10.656 1 98.69 76 VAL B C 1
ATOM 1587 O O . VAL B 1 76 ? -6.172 4 11.242 1 98.69 76 VAL B O 1
ATOM 1590 N N . VAL B 1 77 ? -8.312 4.656 10.898 1 98.44 77 VAL B N 1
ATOM 1591 C CA . VAL B 1 77 ? -8.25 5.777 11.828 1 98.44 77 VAL B CA 1
ATOM 1592 C C . VAL B 1 77 ? -9.297 5.594 12.93 1 98.44 77 VAL B C 1
ATOM 1594 O O . VAL B 1 77 ? -10.43 5.207 12.648 1 98.44 77 VAL B O 1
ATOM 1597 N N . GLU B 1 78 ? -8.914 5.82 14.109 1 97.88 78 GLU B N 1
ATOM 1598 C CA . GLU B 1 78 ? -9.859 6.031 15.203 1 97.88 78 GLU B CA 1
ATOM 1599 C C . GLU B 1 78 ? -10.266 7.496 15.305 1 97.88 78 GLU B C 1
ATOM 1601 O O . GLU B 1 78 ? -9.414 8.375 15.414 1 97.88 78 GLU B O 1
ATOM 1606 N N . ASN B 1 79 ? -11.539 7.773 15.25 1 97.88 79 ASN B N 1
ATOM 1607 C CA . ASN B 1 79 ? -12.117 9.109 15.234 1 97.88 79 ASN B CA 1
ATOM 1608 C C . ASN B 1 79 ? -11.828 9.836 13.922 1 97.88 79 ASN B C 1
ATOM 1610 O O . ASN B 1 79 ? -11.172 10.875 13.922 1 97.88 79 ASN B O 1
ATOM 1614 N N . LEU B 1 80 ? -12.414 9.273 12.875 1 97.75 80 LEU B N 1
ATOM 1615 C CA . LEU B 1 80 ? -12.211 9.75 11.508 1 97.75 80 LEU B CA 1
ATOM 1616 C C . LEU B 1 80 ? -12.664 11.195 11.367 1 97.75 80 LEU B C 1
ATOM 1618 O O . LEU B 1 80 ? -12.039 11.977 10.648 1 97.75 80 LEU B O 1
ATOM 1622 N N . GLU B 1 81 ? -13.727 11.57 12.031 1 97.38 81 GLU B N 1
ATOM 1623 C CA . GLU B 1 81 ? -14.258 12.922 11.93 1 97.38 81 GLU B CA 1
ATOM 1624 C C . GLU B 1 81 ? -13.281 13.945 12.492 1 97.38 81 GLU B C 1
ATOM 1626 O O . GLU B 1 81 ? -13.141 15.047 11.945 1 97.38 81 GLU B O 1
ATOM 1631 N N . ALA B 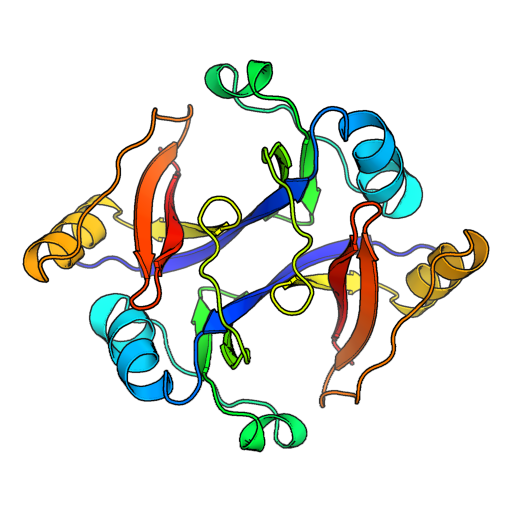1 82 ? -12.609 13.617 13.555 1 98.56 82 ALA B N 1
ATOM 1632 C CA . ALA B 1 82 ? -11.594 14.508 14.102 1 98.56 82 ALA B CA 1
ATOM 1633 C C . ALA B 1 82 ? -10.461 14.734 13.102 1 98.56 82 ALA B C 1
ATOM 1635 O O . ALA B 1 82 ? -9.953 15.844 12.969 1 98.56 82 ALA B O 1
ATOM 1636 N N . LEU B 1 83 ? -10.031 13.664 12.422 1 98.56 83 LEU B N 1
ATOM 1637 C CA . LEU B 1 83 ? -9.031 13.812 11.375 1 98.56 83 LEU B CA 1
ATOM 1638 C C . LEU B 1 83 ? -9.531 14.719 10.258 1 98.56 83 LEU B C 1
ATOM 1640 O O . LEU B 1 83 ? -8.812 15.609 9.805 1 98.56 83 LEU B O 1
ATOM 1644 N N . ARG B 1 84 ? -10.719 14.453 9.875 1 98.12 84 ARG B N 1
ATOM 1645 C CA . ARG B 1 84 ? -11.32 15.266 8.828 1 98.12 84 ARG B CA 1
ATOM 1646 C C . ARG B 1 84 ? -11.258 16.75 9.18 1 98.12 84 ARG B C 1
ATOM 1648 O O . ARG B 1 84 ? -10.82 17.578 8.367 1 98.12 84 ARG B O 1
ATOM 1655 N N . GLU B 1 85 ? -11.672 17.062 10.32 1 98.31 85 GLU B N 1
ATOM 1656 C CA . GLU B 1 85 ? -11.695 18.453 10.773 1 98.31 85 GLU B CA 1
ATOM 1657 C C . GLU B 1 85 ? -10.281 19.047 10.82 1 98.31 85 GLU B C 1
ATOM 1659 O O . GLU B 1 85 ? -10.078 20.203 10.438 1 98.31 85 GLU B O 1
ATOM 1664 N N . SER B 1 86 ? -9.414 18.266 11.305 1 98.25 86 SER B N 1
ATOM 1665 C CA . SER B 1 86 ? -8.023 18.703 11.359 1 98.25 86 SER B CA 1
ATOM 1666 C C . SER B 1 86 ? -7.484 19.031 9.969 1 98.25 86 SER B C 1
ATOM 1668 O O . SER B 1 86 ? -6.84 20.062 9.766 1 98.25 86 SER B O 1
ATOM 1670 N N . LEU B 1 87 ? -7.742 18.109 9.016 1 98.56 87 LEU B N 1
ATOM 1671 C CA . LEU B 1 87 ? -7.27 18.297 7.648 1 98.56 87 LEU B CA 1
ATOM 1672 C C . LEU B 1 87 ? -7.914 19.531 7.012 1 98.56 87 LEU B C 1
ATOM 1674 O O . LEU B 1 87 ? -7.234 20.328 6.359 1 98.56 87 LEU B O 1
ATOM 1678 N N . LEU B 1 88 ? -9.18 19.703 7.227 1 98.06 88 LEU B N 1
ATOM 1679 C CA . LEU B 1 88 ? -9.891 20.844 6.684 1 98.06 88 LEU B CA 1
ATOM 1680 C C . LEU B 1 88 ? -9.344 22.156 7.254 1 98.06 88 LEU B C 1
ATOM 1682 O O . LEU B 1 88 ? -9.219 23.141 6.535 1 98.06 88 LEU B O 1
ATOM 1686 N N . SER B 1 89 ? -9.023 22.172 8.5 1 97.5 89 SER B N 1
ATOM 1687 C CA . SER B 1 89 ? -8.484 23.359 9.148 1 97.5 89 SER B CA 1
ATOM 1688 C C . SER B 1 89 ? -7.129 23.75 8.562 1 97.5 89 SER B C 1
ATOM 1690 O O . SER B 1 89 ? -6.699 24.891 8.688 1 97.5 89 SER B O 1
ATOM 1692 N N . GLN B 1 90 ? -6.484 22.766 7.961 1 96.81 90 GLN B N 1
ATOM 1693 C CA . GLN B 1 90 ? -5.199 23 7.312 1 96.81 90 GLN B CA 1
ATOM 1694 C C . GLN B 1 90 ? -5.367 23.219 5.812 1 96.81 90 GLN B C 1
ATOM 1696 O O . GLN B 1 90 ? -4.395 23.172 5.059 1 96.81 90 GLN B O 1
ATOM 1701 N N . GLU B 1 91 ? -6.605 23.281 5.379 1 97.31 91 GLU B N 1
ATOM 1702 C CA . GLU B 1 91 ? -6.984 23.609 4.008 1 97.31 91 GLU B CA 1
ATOM 1703 C C . GLU B 1 91 ? -6.648 22.469 3.055 1 97.31 91 GLU B C 1
ATOM 1705 O O . GLU B 1 91 ? -6.336 22.688 1.885 1 97.31 91 GLU B O 1
ATOM 1710 N N . ILE B 1 92 ? -6.57 21.312 3.643 1 98.19 92 ILE B N 1
ATOM 1711 C CA . ILE B 1 92 ? -6.441 20.125 2.807 1 98.19 92 ILE B CA 1
ATOM 1712 C C . ILE B 1 92 ? -7.816 19.703 2.301 1 98.19 92 ILE B C 1
ATOM 1714 O O . ILE B 1 92 ? -8.766 19.594 3.082 1 98.19 92 ILE B O 1
ATOM 1718 N N . ILE B 1 93 ? -7.941 19.453 0.997 1 98.12 93 ILE B N 1
ATOM 1719 C CA . ILE B 1 93 ? -9.211 19.141 0.347 1 98.12 93 ILE B CA 1
ATOM 1720 C C . ILE B 1 93 ? -9.586 17.688 0.61 1 98.12 93 ILE B C 1
ATOM 1722 O O . ILE B 1 93 ? -8.773 16.781 0.406 1 98.12 93 ILE B O 1
ATOM 1726 N N . ILE B 1 94 ? -10.789 17.516 1.077 1 98.5 94 ILE B N 1
ATOM 1727 C CA . ILE B 1 94 ? -11.328 16.188 1.293 1 98.5 94 ILE B CA 1
ATOM 1728 C C . ILE B 1 94 ? -12.055 15.711 0.033 1 98.5 94 ILE B C 1
ATOM 1730 O O . ILE B 1 94 ? -12.852 16.453 -0.544 1 98.5 94 ILE B O 1
ATOM 1734 N N . LYS B 1 95 ? -11.734 14.555 -0.393 1 97.94 95 LYS B N 1
ATOM 1735 C CA . LYS B 1 95 ? -12.422 13.93 -1.52 1 97.94 95 LYS B CA 1
ATOM 1736 C C . LYS B 1 95 ? -13.375 12.836 -1.046 1 97.94 95 LYS B C 1
ATOM 1738 O O . LYS B 1 95 ? -12.938 11.836 -0.463 1 97.94 95 LYS B O 1
ATO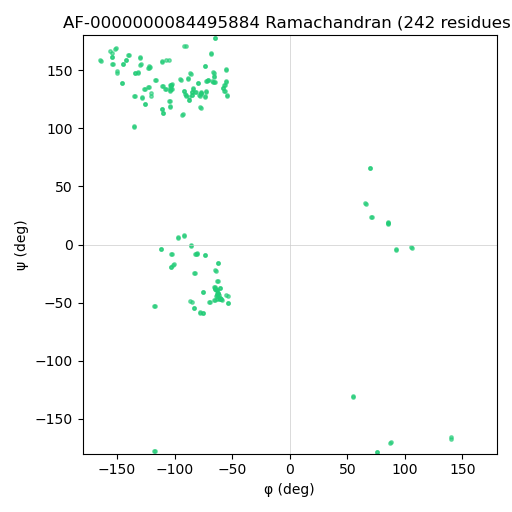M 1743 N N . GLU B 1 96 ? -14.57 13.008 -1.421 1 95.62 96 GLU B N 1
ATOM 1744 C CA . GLU B 1 96 ? -15.602 12.07 -0.978 1 95.62 96 GLU B CA 1
ATOM 1745 C C . GLU B 1 96 ? -15.836 10.984 -2.018 1 95.62 96 GLU B C 1
ATOM 1747 O O . GLU B 1 96 ? -15.773 11.242 -3.223 1 95.62 96 GLU B O 1
ATOM 1752 N N . GLU B 1 97 ? -16.062 9.781 -1.468 1 90.75 97 GLU B N 1
ATOM 1753 C CA . GLU B 1 97 ? -16.516 8.664 -2.287 1 90.75 97 GLU B CA 1
ATOM 1754 C C . GLU B 1 97 ? -17.734 7.977 -1.656 1 90.75 97 GLU B C 1
ATOM 1756 O O . GLU B 1 97 ? -18 8.148 -0.465 1 90.75 97 GLU B O 1
ATOM 1761 N N . PRO B 1 98 ? -18.422 7.262 -2.424 1 87.69 98 PRO B N 1
ATOM 1762 C CA . PRO B 1 98 ? -19.562 6.539 -1.85 1 87.69 98 PRO B CA 1
ATOM 1763 C C . PRO B 1 98 ? -19.172 5.652 -0.673 1 87.69 98 PRO B C 1
ATOM 1765 O O . PRO B 1 98 ? -18.094 5.043 -0.688 1 87.69 98 PRO B O 1
ATOM 1768 N N . PRO B 1 99 ? -20.062 5.688 0.248 1 85.31 99 PRO B N 1
ATOM 1769 C CA . PRO B 1 99 ? -19.734 4.879 1.426 1 85.31 99 PRO B CA 1
ATOM 1770 C C . PRO B 1 99 ? -19.719 3.381 1.124 1 85.31 99 PRO B C 1
ATOM 1772 O O . PRO B 1 99 ? -20.328 2.938 0.146 1 85.31 99 PRO B O 1
ATOM 1775 N N . ILE B 1 100 ? -18.922 2.725 1.796 1 90.31 100 ILE B N 1
ATOM 1776 C CA . ILE B 1 100 ? -18.891 1.266 1.828 1 90.31 100 ILE B CA 1
ATOM 1777 C C . ILE B 1 100 ? -19.516 0.771 3.133 1 90.31 100 ILE B C 1
ATOM 1779 O O . ILE B 1 100 ? -19.219 1.298 4.207 1 90.31 100 ILE B O 1
ATOM 1783 N N . GLU B 1 101 ? -20.344 -0.217 2.994 1 89 101 GLU B N 1
ATOM 1784 C CA . GLU B 1 101 ? -21.016 -0.742 4.18 1 89 101 GLU B CA 1
ATOM 1785 C C . GLU B 1 101 ? -20 -1.137 5.254 1 89 101 GLU B C 1
ATOM 1787 O O . GLU B 1 101 ? -19 -1.793 4.961 1 89 101 GLU B O 1
ATOM 1792 N N . GLY B 1 102 ? -20.25 -0.621 6.449 1 91.62 102 GLY B N 1
ATOM 1793 C CA . GLY B 1 102 ? -19.453 -1.015 7.598 1 91.62 102 GLY B CA 1
ATOM 1794 C C . GLY B 1 102 ? -18.266 -0.109 7.836 1 91.62 102 GLY B C 1
ATOM 1795 O O . GLY B 1 102 ? -17.516 -0.295 8.805 1 91.62 102 GLY B O 1
ATOM 1796 N N . ARG B 1 103 ? -18.078 0.852 6.926 1 93.31 103 ARG B N 1
ATOM 1797 C CA . ARG B 1 103 ? -16.938 1.755 7.137 1 93.31 103 ARG B CA 1
ATOM 1798 C C . ARG B 1 103 ? -17.266 3.16 6.645 1 93.31 103 ARG B C 1
ATOM 1800 O O . ARG B 1 103 ? -17.938 3.326 5.617 1 93.31 103 ARG B O 1
ATOM 1807 N N . ASN B 1 104 ? -16.891 4.156 7.328 1 95.44 104 ASN B N 1
ATOM 1808 C CA . ASN B 1 104 ? -16.766 5.523 6.836 1 95.44 104 ASN B CA 1
ATOM 1809 C C . ASN B 1 104 ? -15.375 5.781 6.25 1 95.44 104 ASN B C 1
ATOM 1811 O O . ASN B 1 104 ? -14.375 5.273 6.758 1 95.44 104 ASN B O 1
ATOM 1815 N N . ARG B 1 105 ? -15.438 6.555 5.211 1 98.06 105 ARG B N 1
ATOM 1816 C CA . ARG B 1 105 ? -14.141 6.762 4.578 1 98.06 105 ARG B CA 1
ATOM 1817 C C . ARG B 1 105 ? -14.102 8.086 3.826 1 98.06 105 ARG B C 1
ATOM 1819 O O . ARG B 1 105 ? -15.148 8.648 3.502 1 98.06 105 ARG B O 1
ATOM 1826 N N . PHE B 1 106 ? -12.922 8.609 3.648 1 98.44 106 PHE B N 1
ATOM 1827 C CA . PHE B 1 106 ? -12.68 9.703 2.713 1 98.44 106 PHE B CA 1
ATOM 1828 C C . PHE B 1 106 ? -11.25 9.656 2.186 1 98.44 106 PHE B C 1
ATOM 1830 O O . PHE B 1 106 ? -10.438 8.844 2.637 1 98.44 106 PHE B O 1
ATOM 1837 N N . PHE B 1 107 ? -11.016 10.438 1.17 1 98.81 107 PHE B N 1
ATOM 1838 C CA . PHE B 1 107 ? -9.711 10.445 0.509 1 98.81 107 PHE B CA 1
ATOM 1839 C C . PHE B 1 107 ? -9.094 11.844 0.542 1 98.81 107 PHE B C 1
ATOM 1841 O O . PHE B 1 107 ? -9.812 12.844 0.616 1 98.81 107 PHE B O 1
ATOM 1848 N N . VAL B 1 108 ? -7.805 11.898 0.508 1 98.81 108 VAL B N 1
ATOM 1849 C CA . VAL B 1 108 ? -7.059 13.125 0.266 1 98.81 108 VAL B CA 1
ATOM 1850 C C . VAL B 1 108 ? -5.871 12.844 -0.653 1 98.81 108 VAL B C 1
ATOM 1852 O O . VAL B 1 108 ? -5.547 11.68 -0.911 1 98.81 108 VAL B O 1
ATOM 1855 N N . ASP B 1 109 ? -5.34 13.883 -1.214 1 98.69 109 ASP B N 1
ATOM 1856 C CA . ASP B 1 109 ? -4.02 13.789 -1.831 1 98.69 109 ASP B CA 1
ATOM 1857 C C . ASP B 1 109 ? -2.922 14.164 -0.836 1 98.69 109 ASP B C 1
ATOM 1859 O O . ASP B 1 109 ? -3.037 15.156 -0.119 1 98.69 109 ASP B O 1
ATOM 1863 N N . ASP B 1 110 ? -1.904 13.328 -0.767 1 98.75 110 ASP B N 1
ATOM 1864 C CA . ASP B 1 110 ? -0.742 13.805 -0.026 1 98.75 110 ASP B CA 1
ATOM 1865 C C . ASP B 1 110 ? -0.1 15 -0.723 1 98.75 110 ASP B C 1
ATOM 1867 O O . ASP B 1 110 ? -0.561 15.43 -1.784 1 98.75 110 ASP B O 1
ATOM 1871 N N . PRO B 1 111 ? 0.93 15.602 -0.19 1 98.5 111 PRO B N 1
ATOM 1872 C CA . PRO B 1 111 ? 1.464 16.844 -0.747 1 98.5 111 PRO B CA 1
ATOM 1873 C C . PRO B 1 111 ? 1.979 16.688 -2.174 1 98.5 111 PRO B C 1
ATOM 1875 O O . PRO B 1 111 ? 2.219 17.672 -2.869 1 98.5 111 PRO B O 1
ATOM 1878 N N . PHE B 1 112 ? 2.199 15.508 -2.65 1 98.69 112 PHE B N 1
ATOM 1879 C CA . PHE B 1 112 ? 2.797 15.234 -3.953 1 98.69 112 PHE B CA 1
ATOM 1880 C C . PHE B 1 112 ? 1.733 14.82 -4.961 1 98.69 112 PHE B C 1
ATOM 1882 O O . PHE B 1 112 ? 2.033 14.617 -6.141 1 98.69 112 PHE B O 1
ATOM 1889 N N . GLY B 1 113 ? 0.49 14.625 -4.426 1 98.62 113 GLY B N 1
ATOM 1890 C CA . GLY B 1 113 ? -0.624 14.305 -5.305 1 98.62 113 GLY B CA 1
ATOM 1891 C C . GLY B 1 113 ? -1.037 12.844 -5.23 1 98.62 113 GLY B C 1
ATOM 1892 O O . GLY B 1 113 ? -1.983 12.43 -5.902 1 98.62 113 GLY B O 1
ATOM 1893 N N . ASN B 1 114 ? -0.361 11.977 -4.438 1 98.75 114 ASN B N 1
ATOM 1894 C CA . ASN B 1 114 ? -0.77 10.586 -4.266 1 98.75 114 ASN B CA 1
ATOM 1895 C C . ASN B 1 114 ? -2.096 10.484 -3.516 1 98.75 114 ASN B C 1
ATOM 1897 O O . ASN B 1 114 ? -2.305 11.18 -2.518 1 98.75 114 ASN B O 1
ATOM 1901 N N . ARG B 1 115 ? -2.891 9.586 -3.955 1 98.75 115 ARG B N 1
ATOM 1902 C CA . ARG B 1 115 ? -4.18 9.352 -3.312 1 98.75 115 ARG B CA 1
ATOM 1903 C C . ARG B 1 115 ? -4.016 8.555 -2.027 1 98.75 115 ARG B C 1
ATOM 1905 O O . ARG B 1 115 ? -3.309 7.539 -2.008 1 98.75 115 ARG B O 1
ATOM 1912 N N . ILE B 1 116 ? -4.609 8.984 -0.917 1 98.88 116 ILE B N 1
ATOM 1913 C CA . ILE B 1 116 ? -4.633 8.281 0.362 1 98.88 116 ILE B CA 1
ATOM 1914 C C . ILE B 1 116 ? -6.074 8.133 0.841 1 98.88 116 ILE B C 1
ATOM 1916 O O . ILE B 1 116 ? -6.855 9.086 0.793 1 98.88 116 ILE B O 1
ATOM 1920 N N . GLU B 1 117 ? -6.395 6.98 1.271 1 98.88 117 GLU B N 1
ATOM 1921 C CA . GLU B 1 117 ? -7.699 6.73 1.874 1 98.88 117 GLU B CA 1
ATOM 1922 C C . GLU B 1 117 ? -7.594 6.617 3.393 1 98.88 117 GLU B C 1
ATOM 1924 O O . GLU B 1 117 ? -6.703 5.938 3.908 1 98.88 117 GLU B O 1
ATOM 1929 N N . PHE B 1 118 ? -8.453 7.285 4.074 1 98.75 118 PHE B N 1
ATOM 1930 C CA . PHE B 1 118 ? -8.656 7.109 5.508 1 98.75 118 PHE B CA 1
ATOM 1931 C C . PHE B 1 118 ? -10.008 6.465 5.789 1 98.75 118 PHE B C 1
ATOM 1933 O O . PHE B 1 118 ? -11.016 6.844 5.199 1 98.75 118 PHE B O 1
ATOM 1940 N N . LEU B 1 119 ? -9.984 5.492 6.727 1 98.31 119 LEU B N 1
ATOM 1941 C CA . LEU B 1 119 ? -11.266 4.832 6.988 1 98.31 119 LEU B CA 1
ATOM 1942 C C . LEU B 1 119 ? -11.391 4.461 8.461 1 98.31 119 LEU B C 1
ATOM 1944 O O . LEU B 1 119 ? -10.383 4.332 9.164 1 98.31 119 LEU B O 1
ATOM 1948 N N . GLU B 1 120 ? -12.594 4.344 8.898 1 97.62 120 GLU B N 1
ATOM 1949 C CA . GLU B 1 120 ? -12.977 3.912 10.242 1 97.62 120 GLU B CA 1
ATOM 1950 C C . GLU B 1 120 ? -14.109 2.889 10.195 1 97.62 120 GLU B C 1
ATOM 1952 O O . GLU B 1 120 ? -15.109 3.098 9.508 1 97.62 120 GLU B O 1
ATOM 1957 N N . PHE B 1 121 ? -13.898 1.765 10.859 1 95.06 121 PHE B N 1
ATOM 1958 C CA . PHE B 1 121 ? -14.93 0.732 10.922 1 95.06 121 PHE B CA 1
ATOM 1959 C C . PHE B 1 121 ? -16.062 1.159 11.836 1 95.06 121 PHE B C 1
ATOM 1961 O O . PHE B 1 121 ? -15.828 1.742 12.898 1 95.06 121 PHE B O 1
ATOM 1968 N N . LEU B 1 122 ? -17.234 1.012 11.367 1 88.69 122 LEU B N 1
ATOM 1969 C CA . LEU B 1 122 ? -18.406 1.339 12.156 1 88.69 122 LEU B CA 1
ATOM 1970 C C . LEU B 1 122 ? -18.703 0.25 13.188 1 88.69 122 LEU B C 1
ATOM 1972 O O . LEU B 1 122 ? -18.5 -0.937 12.906 1 88.69 122 LEU B O 1
ATOM 1976 N N . LYS B 1 123 ? -18.906 0.702 14.562 1 73.12 123 LYS B N 1
ATOM 1977 C CA . LYS B 1 123 ? -19.25 -0.208 15.656 1 73.12 123 LYS B CA 1
ATOM 1978 C C . LYS B 1 123 ? -20.672 -0.742 15.508 1 73.12 123 LYS B C 1
ATOM 1980 O O . LYS B 1 123 ? -21.547 -0.061 14.969 1 73.12 123 LYS B O 1
#

Foldseek 3Di:
DDDDDDDAAEDEDEAAPPCAVLCCCVVCPLVPWAWDDDDPVCNVQDWTKTDAPNHIYTYGHDDVDDAAQDDEDEHEDDPVVVSVVSCVVVVWDWADDDDDPQKDKIWGARPRGHIYMYMYGDD/DDDDDDDAAEDEFEAAPPCAVLCCCVVCPLVPWAWDDDDPVCNVQDWTKTDAPNHIYTYGHDDVDDAAQDDEDEHEDDPVVVSVVSCVVVVWDWADDDDDPQKDKIWGARPRGHIYMYMYGDD

Secondary structure (DSSP, 8-state):
---EEEEEEEEEEEE-TT-HHHHIIIIIIIS-PPEEPPPGGGGGG--EEEEETTEEEEEEE-TT----SS-EEEEEEESHHHHHHHHHHTTPPPB--PPBTTEEEEEEE-TTS-EEEEEEE--/---EEEEEEEEEEEE-TT-HHHHIIIIIIIS-PPEEPPPGGGGGG--EEEEETTEEEEEEE-TT----SS-EEEEEEESHHHHHHHHHHTTPPPB--PPBTTEEEEEEE-TTS-EEEEEEE--

Sequence (246 aa):
MRFSFKGIDHIQLVAPEGCESQARTFFGEILGLKEIPKPENLRKRGGCWFQCGNQEIHIGIQEGFVPAKKAHPGLVVENLEALRESLLSQEIIIKEEPPIEGRNRFFVDDPFGNRIEFLEFLKMRFSFKGIDHIQLVAPEGCESQARTFFGEILGLKEIPKPENLRKRGGCWFQCGNQEIHIGIQEGFVPAKKAHPGLVVENLEALRESLLSQEIIIKEEPPIEGRNRFFVDDPFGNRIEFLEFLK

Nearest PDB structures (foldseek):
  2qqz-assembly1_B  TM=9.667E-01  e=1.066E-19  Bacillus anthracis str. Ames
  3kol-assembly1_A-2  TM=8.253E-01  e=2.406E-08  Nostoc punctiforme PCC 73102
  5ump-assembly1_B  TM=7.847E-01  e=5.924E-07  Streptomyces sp. CB03234
  2p7q-assembly4_C-2  TM=7.451E-01  e=3.328E-07  Listeria monocytogenes EGD-e
  2p7l-assembly4_B  TM=7.158E-01  e=6.762E-06  Listeria monocytogenes EGD-e